Protein AF-A0A1M5NCT7-F1 (afdb_monomer)

Structure (mmCIF, N/CA/C/O backbone):
data_AF-A0A1M5NCT7-F1
#
_entry.id   AF-A0A1M5NCT7-F1
#
loop_
_atom_site.group_PDB
_atom_site.id
_atom_site.type_symbol
_atom_site.label_atom_id
_atom_site.label_alt_id
_atom_site.label_comp_id
_atom_site.label_asym_id
_atom_site.label_entity_id
_atom_site.label_seq_id
_atom_site.pdbx_PDB_ins_code
_atom_site.Cartn_x
_atom_site.Cartn_y
_atom_site.Cartn_z
_atom_site.occupancy
_atom_site.B_iso_or_equiv
_atom_site.auth_seq_id
_atom_site.auth_comp_id
_atom_site.auth_asym_id
_atom_site.auth_atom_id
_atom_site.pdbx_PDB_model_num
ATOM 1 N N . MET A 1 1 ? 72.875 -81.792 -19.699 1.00 37.50 1 MET A N 1
ATOM 2 C CA . MET A 1 1 ? 73.766 -81.489 -18.552 1.00 37.50 1 MET A CA 1
ATOM 3 C C . MET A 1 1 ? 73.940 -79.975 -18.511 1.00 37.50 1 MET A C 1
ATOM 5 O O . MET A 1 1 ? 74.117 -79.416 -19.575 1.00 37.50 1 MET A O 1
ATOM 9 N N . GLY A 1 2 ? 73.826 -79.234 -17.414 1.00 40.34 2 GLY A N 1
ATOM 10 C CA . GLY A 1 2 ? 73.613 -79.571 -16.010 1.00 40.34 2 GLY A CA 1
ATOM 11 C C . GLY A 1 2 ? 72.914 -78.406 -15.289 1.00 40.34 2 GLY A C 1
ATOM 12 O O . GLY A 1 2 ? 72.825 -77.298 -15.812 1.00 40.34 2 GLY A O 1
ATOM 13 N N . ARG A 1 3 ? 72.347 -78.713 -14.121 1.00 47.28 3 ARG A N 1
ATOM 14 C CA . ARG A 1 3 ? 71.565 -77.816 -13.262 1.00 47.28 3 ARG A CA 1
ATOM 15 C C . ARG A 1 3 ? 72.434 -77.117 -12.200 1.00 47.28 3 ARG A C 1
ATOM 17 O O . ARG A 1 3 ? 73.450 -77.676 -11.799 1.00 47.28 3 ARG A O 1
ATOM 24 N N . PHE A 1 4 ? 71.820 -76.065 -11.631 1.00 45.31 4 PHE A N 1
ATOM 25 C CA . PHE A 1 4 ? 71.873 -75.569 -10.234 1.00 45.31 4 PHE A CA 1
ATOM 26 C C . PHE A 1 4 ? 72.931 -74.498 -9.884 1.00 45.31 4 PHE A C 1
ATOM 28 O O . PHE A 1 4 ? 73.975 -74.460 -10.522 1.00 45.31 4 PHE A O 1
ATOM 35 N N . PRO A 1 5 ? 72.773 -73.752 -8.760 1.00 59.44 5 PRO A N 1
ATOM 36 C CA . PRO A 1 5 ? 71.576 -73.077 -8.200 1.00 59.44 5 PRO A CA 1
ATOM 37 C C . PRO A 1 5 ? 71.884 -71.688 -7.548 1.00 59.44 5 PRO A C 1
ATOM 39 O O . PRO A 1 5 ? 73.042 -71.300 -7.447 1.00 59.44 5 PRO A O 1
ATOM 42 N N . ARG A 1 6 ? 70.827 -71.056 -6.987 1.00 45.91 6 ARG A N 1
ATOM 43 C CA . ARG A 1 6 ? 70.715 -70.285 -5.707 1.00 45.91 6 ARG A CA 1
ATOM 44 C C . ARG A 1 6 ? 70.319 -68.792 -5.730 1.00 45.91 6 ARG A C 1
ATOM 46 O O . ARG A 1 6 ? 70.979 -67.9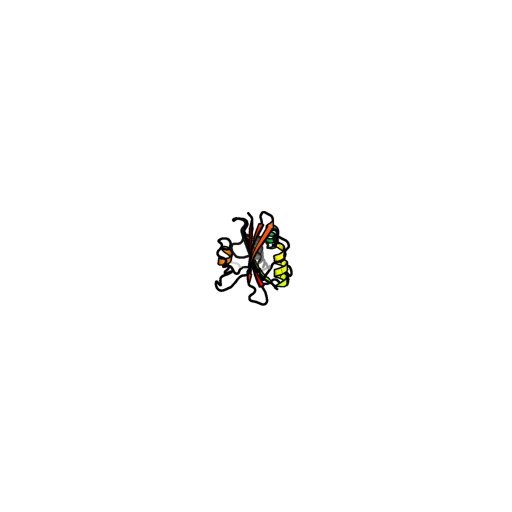75 -6.352 1.00 45.91 6 ARG A O 1
ATOM 53 N N . ASP A 1 7 ? 69.261 -68.523 -4.939 1.00 40.44 7 ASP A N 1
ATOM 54 C CA . ASP A 1 7 ? 69.023 -67.471 -3.917 1.00 40.44 7 ASP A CA 1
ATOM 55 C C . ASP A 1 7 ? 69.475 -66.029 -4.224 1.00 40.44 7 ASP A C 1
ATOM 57 O O . ASP A 1 7 ? 70.643 -65.775 -4.463 1.00 40.44 7 ASP A O 1
ATOM 61 N N . SER A 1 8 ? 68.683 -64.954 -4.131 1.00 43.41 8 SER A N 1
ATOM 62 C CA . SER A 1 8 ? 67.856 -64.425 -3.025 1.00 43.41 8 SER A CA 1
ATOM 63 C C . SER A 1 8 ? 67.444 -62.990 -3.464 1.00 43.41 8 SER A C 1
ATOM 65 O O . SER A 1 8 ? 68.191 -62.349 -4.193 1.00 43.41 8 SER A O 1
ATOM 67 N N . SER A 1 9 ? 66.279 -62.400 -3.163 1.00 44.38 9 SER A N 1
ATOM 68 C CA . SER A 1 9 ? 66.064 -61.490 -2.018 1.00 44.38 9 SER A CA 1
ATOM 69 C C . SER A 1 9 ? 64.940 -60.455 -2.316 1.00 44.38 9 SER A C 1
ATOM 71 O O . SER A 1 9 ? 64.710 -60.050 -3.449 1.00 44.38 9 SER A O 1
ATOM 73 N N . ARG A 1 10 ? 64.219 -60.093 -1.243 1.00 45.59 10 ARG A N 1
ATOM 74 C CA . ARG A 1 10 ? 63.205 -59.038 -0.967 1.00 45.59 10 ARG A CA 1
ATOM 75 C C . ARG A 1 10 ? 63.065 -57.801 -1.889 1.00 45.59 10 ARG A C 1
ATOM 77 O O . ARG A 1 10 ? 64.055 -57.158 -2.192 1.00 45.59 10 ARG A O 1
ATOM 84 N N . ALA A 1 11 ? 61.813 -57.319 -2.038 1.00 41.56 11 ALA A N 1
ATOM 85 C CA . ALA A 1 11 ? 61.267 -56.027 -1.520 1.00 41.56 11 ALA A CA 1
ATOM 86 C C . ALA A 1 11 ? 60.058 -55.544 -2.370 1.00 41.56 11 ALA A C 1
ATOM 88 O O . ALA A 1 11 ? 60.176 -55.309 -3.561 1.00 41.56 11 ALA A O 1
ATOM 89 N N . ARG A 1 12 ? 58.816 -55.573 -1.860 1.00 50.22 12 ARG A N 1
ATOM 90 C CA . ARG A 1 12 ? 58.085 -54.480 -1.171 1.00 50.22 12 ARG A CA 1
ATOM 91 C C . ARG A 1 12 ? 57.950 -53.185 -2.000 1.00 50.22 12 ARG A C 1
ATOM 93 O O . ARG A 1 12 ? 58.907 -52.439 -2.141 1.00 50.22 12 ARG A O 1
ATOM 100 N N . GLY A 1 13 ? 56.724 -52.863 -2.436 1.00 42.97 13 GLY A N 1
ATOM 101 C CA . GLY A 1 13 ? 56.443 -51.607 -3.147 1.00 42.97 13 GLY A CA 1
ATOM 102 C C . GLY A 1 13 ? 54.967 -51.309 -3.435 1.00 42.97 13 GLY A C 1
ATOM 103 O O . GLY A 1 13 ? 54.612 -50.925 -4.542 1.00 42.97 13 GLY A O 1
ATOM 104 N N . THR A 1 14 ? 54.078 -51.479 -2.456 1.00 51.97 14 THR A N 1
ATOM 105 C CA . THR A 1 14 ? 52.691 -50.982 -2.489 1.00 51.97 14 THR A CA 1
ATOM 106 C C . THR A 1 14 ? 52.666 -49.450 -2.519 1.00 51.97 14 THR A C 1
ATOM 108 O O . THR A 1 14 ? 52.701 -48.839 -1.454 1.00 51.97 14 THR A O 1
ATOM 111 N N . ARG A 1 15 ? 52.625 -48.792 -3.689 1.00 51.69 15 ARG A N 1
ATOM 112 C CA . ARG A 1 15 ? 52.469 -47.317 -3.736 1.00 51.69 15 ARG A CA 1
ATOM 113 C C . ARG A 1 15 ? 52.025 -46.746 -5.094 1.00 51.69 15 ARG A C 1
ATOM 115 O O . ARG A 1 15 ? 52.652 -45.842 -5.619 1.00 51.69 15 ARG A O 1
ATOM 122 N N . THR A 1 16 ? 50.915 -47.209 -5.672 1.00 52.09 16 THR A N 1
ATOM 123 C CA . THR A 1 16 ? 50.408 -46.614 -6.939 1.00 52.09 16 THR A CA 1
ATOM 124 C C . THR A 1 16 ? 48.889 -46.448 -7.045 1.00 52.09 16 THR A C 1
ATOM 126 O O . THR A 1 16 ? 48.377 -46.199 -8.133 1.00 52.09 16 THR A O 1
ATOM 129 N N . ARG A 1 17 ? 48.127 -46.511 -5.941 1.00 48.97 17 ARG A N 1
ATOM 130 C CA . ARG A 1 17 ? 46.658 -46.295 -5.988 1.00 48.97 17 ARG A CA 1
ATOM 131 C C . ARG A 1 17 ? 46.138 -45.038 -5.281 1.00 48.97 17 ARG A C 1
ATOM 133 O O . ARG A 1 17 ? 44.997 -44.659 -5.522 1.00 48.97 17 ARG A O 1
ATOM 140 N N . ALA A 1 18 ? 46.952 -44.342 -4.484 1.00 47.09 18 ALA A N 1
ATOM 141 C CA . ALA A 1 18 ? 46.495 -43.170 -3.723 1.00 47.09 18 ALA A CA 1
ATOM 142 C C . ALA A 1 18 ? 46.497 -41.847 -4.525 1.00 47.09 18 ALA A C 1
ATOM 144 O O . ALA A 1 18 ? 45.660 -40.982 -4.285 1.00 47.09 18 ALA A O 1
ATOM 145 N N . ALA A 1 19 ? 47.373 -41.691 -5.524 1.00 49.44 19 ALA A N 1
ATOM 146 C CA . ALA A 1 19 ? 47.591 -40.395 -6.182 1.00 49.44 19 ALA A CA 1
ATOM 147 C C . ALA A 1 19 ? 46.487 -39.963 -7.174 1.00 49.44 19 ALA A C 1
ATOM 149 O O . ALA A 1 19 ? 46.337 -38.776 -7.451 1.00 49.44 19 ALA A O 1
ATOM 150 N N . ARG A 1 20 ? 45.676 -40.890 -7.711 1.00 47.59 20 ARG A N 1
ATOM 151 C CA . ARG A 1 20 ? 44.629 -40.546 -8.701 1.00 47.59 20 ARG A CA 1
ATOM 152 C C . ARG A 1 20 ? 43.299 -40.098 -8.090 1.00 47.59 20 ARG A C 1
ATOM 154 O O . ARG A 1 20 ? 42.514 -39.464 -8.789 1.00 47.59 20 ARG A O 1
ATOM 161 N N . ARG A 1 21 ? 43.023 -40.408 -6.817 1.00 47.03 21 ARG A N 1
ATOM 162 C CA . ARG A 1 21 ? 41.743 -40.044 -6.174 1.00 47.03 21 ARG A CA 1
ATOM 163 C C . ARG A 1 21 ? 41.698 -38.594 -5.700 1.00 47.03 21 ARG A C 1
ATOM 165 O O . ARG A 1 21 ? 40.649 -37.973 -5.798 1.00 47.03 21 ARG A O 1
ATOM 172 N N . VAL A 1 22 ? 42.827 -38.035 -5.271 1.00 47.59 22 VAL A N 1
ATOM 173 C CA . VAL A 1 22 ? 42.869 -36.669 -4.721 1.00 47.59 22 VAL A CA 1
ATOM 174 C C . VAL A 1 22 ? 42.652 -35.617 -5.817 1.00 47.59 22 VAL A C 1
ATOM 176 O O . VAL A 1 22 ? 41.932 -34.648 -5.612 1.00 47.59 22 VAL A O 1
ATOM 179 N N . ARG A 1 23 ? 43.171 -35.842 -7.032 1.00 44.56 23 ARG A N 1
ATOM 180 C CA . ARG A 1 23 ? 43.076 -34.873 -8.140 1.00 44.56 23 ARG A CA 1
ATOM 181 C C . ARG A 1 23 ? 41.657 -34.704 -8.711 1.00 44.56 23 ARG A C 1
ATOM 183 O O . ARG A 1 23 ? 41.348 -33.647 -9.247 1.00 44.56 23 ARG A O 1
ATOM 190 N N . ARG A 1 24 ? 40.784 -35.713 -8.581 1.00 48.44 24 ARG A N 1
ATOM 191 C CA . ARG A 1 24 ? 39.373 -35.622 -9.014 1.00 48.44 24 ARG A CA 1
ATOM 192 C C . ARG A 1 24 ? 38.503 -34.812 -8.050 1.00 48.44 24 ARG A C 1
ATOM 194 O O . ARG A 1 24 ? 37.566 -34.172 -8.503 1.00 48.44 24 ARG A O 1
ATOM 201 N N . PHE A 1 25 ? 38.829 -34.802 -6.758 1.00 48.78 25 PHE A N 1
ATOM 202 C CA . PHE A 1 25 ? 38.071 -34.040 -5.760 1.00 48.78 25 PHE A CA 1
ATOM 203 C C . PHE A 1 25 ? 38.264 -32.525 -5.910 1.00 48.78 25 PHE A C 1
ATOM 205 O O . PHE A 1 25 ? 37.306 -31.767 -5.793 1.00 48.78 25 PHE A O 1
ATOM 212 N N . TRP A 1 26 ? 39.478 -32.088 -6.253 1.00 44.41 26 TRP A N 1
ATOM 213 C CA . TRP A 1 26 ? 39.783 -30.664 -6.427 1.00 44.41 26 TRP A CA 1
ATOM 214 C C . TRP A 1 26 ? 39.092 -30.030 -7.642 1.00 44.41 26 TRP A C 1
ATOM 216 O O . TRP A 1 26 ? 38.686 -28.877 -7.570 1.00 44.41 26 TRP A O 1
ATOM 226 N N . LEU A 1 27 ? 38.887 -30.776 -8.732 1.00 48.44 27 LEU A N 1
ATOM 227 C CA . LEU A 1 27 ? 38.196 -30.255 -9.920 1.00 48.44 27 LEU A CA 1
ATOM 228 C C . LEU A 1 27 ? 36.689 -30.045 -9.698 1.00 48.44 27 LEU A C 1
ATOM 230 O O . LEU A 1 27 ? 36.143 -29.075 -10.207 1.00 48.44 27 LEU A O 1
ATOM 234 N N . VAL A 1 28 ? 36.031 -30.895 -8.902 1.00 51.16 28 VAL A N 1
ATOM 235 C CA . VAL A 1 28 ? 34.592 -30.761 -8.597 1.00 51.16 28 VAL A CA 1
ATOM 236 C C . VAL A 1 28 ? 34.323 -29.567 -7.675 1.00 51.16 28 VAL A C 1
ATOM 238 O O . VAL A 1 28 ? 33.358 -28.833 -7.880 1.00 51.16 28 VAL A O 1
ATOM 241 N N . ALA A 1 29 ? 35.198 -29.316 -6.696 1.00 52.22 29 ALA A N 1
ATOM 242 C CA . ALA A 1 29 ? 35.060 -28.172 -5.792 1.00 52.22 29 ALA A CA 1
ATOM 243 C C . ALA A 1 29 ? 35.189 -26.821 -6.525 1.00 52.22 29 ALA A C 1
ATOM 245 O O . ALA A 1 29 ? 34.439 -25.889 -6.235 1.00 52.22 29 ALA A O 1
ATOM 246 N N . ILE A 1 30 ? 36.088 -26.736 -7.515 1.00 54.84 30 ILE A N 1
ATOM 247 C CA . ILE A 1 30 ? 36.329 -25.513 -8.299 1.00 54.84 30 ILE A CA 1
ATOM 248 C C . ILE A 1 30 ? 35.162 -25.196 -9.247 1.00 54.84 30 ILE A C 1
ATOM 250 O O . ILE A 1 30 ? 34.943 -24.031 -9.550 1.00 54.84 30 ILE A O 1
ATOM 254 N N . THR A 1 31 ? 34.373 -26.182 -9.686 1.00 56.38 31 THR A N 1
ATOM 255 C CA . THR A 1 31 ? 33.199 -25.938 -10.547 1.00 56.38 31 THR A CA 1
ATOM 256 C C . THR A 1 31 ? 31.909 -25.680 -9.771 1.00 56.38 31 THR A C 1
ATOM 258 O O . THR A 1 31 ? 31.075 -24.906 -10.227 1.00 56.38 31 THR A O 1
ATOM 261 N N . VAL A 1 32 ? 31.723 -26.295 -8.598 1.00 59.56 32 VAL A N 1
ATOM 262 C CA . VAL A 1 32 ? 30.477 -26.144 -7.821 1.00 59.56 32 VAL A CA 1
ATOM 263 C C . VAL A 1 32 ? 30.449 -24.823 -7.047 1.00 59.56 32 VAL A C 1
ATOM 265 O O . VAL A 1 32 ? 29.414 -24.163 -7.017 1.00 59.56 32 VAL A O 1
ATOM 268 N N . GLY A 1 33 ? 31.579 -24.393 -6.474 1.00 59.34 33 GLY A N 1
ATOM 269 C CA . GLY A 1 33 ? 31.663 -23.140 -5.711 1.00 59.34 33 GLY A CA 1
ATOM 270 C C . GLY A 1 33 ? 31.201 -21.898 -6.492 1.00 59.34 33 GLY A C 1
ATOM 271 O O . GLY A 1 33 ? 30.341 -21.173 -5.995 1.00 59.34 33 GLY A O 1
ATOM 272 N N 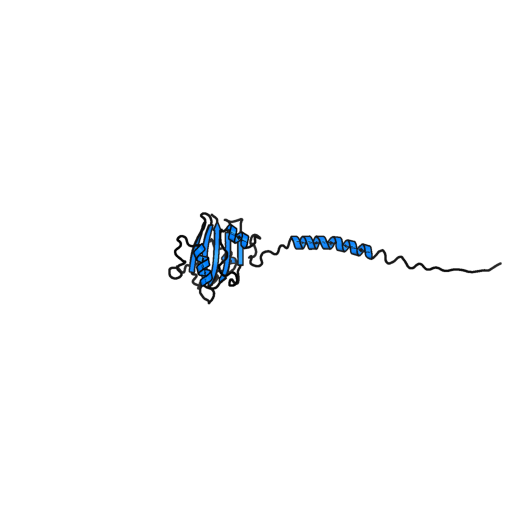. PRO A 1 34 ? 31.689 -21.667 -7.726 1.00 60.84 34 PRO A N 1
ATOM 273 C CA . PRO A 1 34 ? 31.275 -20.530 -8.545 1.00 60.84 34 PRO A CA 1
ATOM 274 C C . PRO A 1 34 ? 29.809 -20.589 -8.966 1.00 60.84 34 PRO A C 1
ATOM 276 O O . PRO A 1 34 ? 29.162 -19.552 -8.992 1.00 60.84 34 PRO A O 1
ATOM 279 N N . VAL A 1 35 ? 29.266 -21.777 -9.260 1.00 64.88 35 VAL A N 1
ATOM 280 C CA . VAL A 1 35 ? 27.853 -21.949 -9.645 1.00 64.88 35 VAL A CA 1
ATOM 281 C C . VAL A 1 35 ? 26.927 -21.648 -8.467 1.00 64.88 35 VAL A C 1
ATOM 283 O O . VAL A 1 35 ? 25.940 -20.940 -8.636 1.00 64.88 35 VAL A O 1
ATOM 286 N N . VAL A 1 36 ? 27.267 -22.112 -7.261 1.00 65.19 36 VAL A N 1
ATOM 287 C CA . VAL A 1 36 ? 26.509 -21.800 -6.038 1.00 65.19 36 VAL A CA 1
ATOM 288 C C . VAL A 1 36 ? 26.630 -20.317 -5.679 1.00 65.19 36 VAL A C 1
ATOM 290 O O . VAL A 1 36 ? 25.638 -19.709 -5.292 1.00 65.19 36 VAL A O 1
ATOM 293 N N . PHE A 1 37 ? 27.804 -19.705 -5.858 1.00 61.84 37 PHE A N 1
ATOM 294 C CA . PHE A 1 37 ? 28.000 -18.272 -5.624 1.00 61.84 37 PHE A CA 1
ATOM 295 C C . PHE A 1 37 ? 27.263 -17.401 -6.658 1.00 61.84 37 PHE A C 1
ATOM 297 O O . PHE A 1 37 ? 26.663 -16.400 -6.284 1.00 61.84 37 PHE A O 1
ATOM 304 N N . LEU A 1 38 ? 27.234 -17.801 -7.935 1.00 62.75 38 LEU A N 1
ATOM 305 C CA . LEU A 1 38 ? 26.437 -17.156 -8.989 1.00 62.75 38 LEU A CA 1
ATOM 306 C C . LEU A 1 38 ? 24.934 -17.289 -8.726 1.00 62.75 38 LEU A C 1
ATOM 308 O O . LEU A 1 38 ? 24.214 -16.305 -8.854 1.00 62.75 38 LEU A O 1
ATOM 312 N N . LEU A 1 39 ? 24.464 -18.467 -8.304 1.00 61.31 39 LEU A N 1
ATOM 313 C CA . LEU A 1 39 ? 23.071 -18.672 -7.897 1.00 61.31 39 LEU A CA 1
ATOM 314 C C . LEU A 1 39 ? 22.718 -17.819 -6.675 1.00 61.31 39 LEU A C 1
ATOM 316 O O . LEU A 1 39 ? 21.687 -17.158 -6.679 1.00 61.31 39 LEU A O 1
ATOM 320 N N . ALA A 1 40 ? 23.585 -17.765 -5.663 1.00 60.72 40 ALA A N 1
ATOM 321 C CA . ALA A 1 40 ? 23.380 -16.941 -4.474 1.00 60.72 40 ALA A CA 1
ATOM 322 C C . ALA A 1 40 ? 23.416 -15.432 -4.781 1.00 60.72 40 ALA A C 1
ATOM 324 O O . ALA A 1 40 ? 22.668 -14.668 -4.182 1.00 60.72 40 ALA A O 1
ATOM 325 N N . ALA A 1 41 ? 24.248 -14.996 -5.732 1.00 59.25 41 ALA A N 1
ATOM 326 C CA . ALA A 1 41 ? 24.312 -13.603 -6.174 1.00 59.25 41 ALA A CA 1
ATOM 327 C C . ALA A 1 41 ? 23.109 -13.193 -7.046 1.00 59.25 41 ALA A C 1
ATOM 329 O O . ALA A 1 41 ? 22.718 -12.027 -7.027 1.00 59.25 41 ALA A O 1
ATOM 330 N N . LEU A 1 42 ? 22.510 -14.141 -7.778 1.00 60.31 42 LEU A N 1
ATOM 331 C CA . LEU A 1 42 ? 21.225 -13.967 -8.468 1.00 60.31 42 LEU A CA 1
ATOM 332 C C . LEU A 1 42 ? 20.037 -13.992 -7.492 1.00 60.31 42 LEU A C 1
ATOM 334 O O . LEU A 1 42 ? 19.017 -13.364 -7.750 1.00 60.31 42 LEU A O 1
ATOM 338 N N . LEU A 1 43 ? 20.182 -14.673 -6.355 1.00 58.34 43 LEU A N 1
ATOM 339 C CA . LEU A 1 43 ? 19.198 -14.769 -5.278 1.00 58.34 43 LEU A CA 1
ATOM 340 C C . LEU A 1 43 ? 19.443 -13.699 -4.207 1.00 58.34 43 LEU A C 1
ATOM 342 O O . LEU A 1 43 ? 19.559 -14.015 -3.020 1.00 58.34 43 LEU A O 1
ATOM 346 N N . LYS A 1 44 ? 19.472 -12.412 -4.579 1.00 57.12 44 LYS A N 1
ATOM 347 C CA . LYS A 1 44 ? 19.080 -11.418 -3.570 1.00 57.12 44 LYS A CA 1
ATOM 348 C C . LYS A 1 44 ? 17.649 -11.778 -3.172 1.00 57.12 44 LYS A C 1
ATOM 350 O O . LYS A 1 44 ? 16.819 -11.902 -4.071 1.00 57.12 44 LYS A O 1
ATOM 355 N N . PRO A 1 45 ? 17.355 -12.028 -1.884 1.00 60.59 45 PRO A N 1
ATOM 356 C CA . PRO A 1 45 ? 15.992 -12.325 -1.498 1.00 60.59 45 PRO A CA 1
ATOM 357 C C . PRO A 1 45 ? 15.178 -11.072 -1.798 1.00 60.59 45 PRO A C 1
ATOM 359 O O . PRO A 1 45 ? 15.331 -10.056 -1.117 1.00 60.59 45 PRO A O 1
ATOM 362 N N . ALA A 1 46 ? 14.369 -11.145 -2.856 1.00 73.69 46 ALA A N 1
ATOM 363 C CA . ALA A 1 46 ? 13.316 -10.180 -3.101 1.00 73.69 46 ALA A CA 1
ATOM 364 C C . ALA A 1 46 ? 12.532 -10.043 -1.795 1.00 73.69 46 ALA A C 1
ATOM 366 O O . ALA A 1 46 ? 12.310 -11.036 -1.089 1.00 73.69 46 ALA A O 1
ATOM 367 N N . ASP A 1 47 ? 12.188 -8.810 -1.433 1.00 86.00 47 ASP A N 1
ATOM 368 C CA . ASP A 1 47 ? 11.451 -8.541 -0.204 1.00 86.00 47 ASP A CA 1
ATOM 369 C C . ASP A 1 47 ? 10.235 -9.485 -0.141 1.00 86.00 47 ASP A C 1
ATOM 371 O O . ASP A 1 47 ? 9.412 -9.464 -1.055 1.00 86.00 47 ASP A O 1
ATOM 375 N N . PRO A 1 48 ? 10.092 -10.336 0.892 1.00 89.25 48 PRO A N 1
ATOM 376 C CA . PRO A 1 48 ? 9.035 -11.352 0.921 1.00 89.25 48 PRO A CA 1
ATOM 377 C C . PRO A 1 48 ? 7.623 -10.747 0.942 1.00 89.25 48 PRO A C 1
ATOM 379 O O . PRO A 1 48 ? 6.634 -11.449 0.736 1.00 89.25 48 PRO A O 1
ATOM 382 N N . ARG A 1 49 ? 7.516 -9.438 1.194 1.00 92.75 49 ARG A N 1
ATOM 383 C CA . ARG A 1 49 ? 6.267 -8.672 1.158 1.00 92.75 49 ARG A CA 1
ATOM 384 C C . ARG A 1 49 ? 5.861 -8.273 -0.266 1.00 92.75 49 ARG A C 1
ATOM 386 O O . ARG A 1 49 ? 4.723 -7.854 -0.474 1.00 92.75 49 ARG A O 1
ATOM 393 N N . LEU A 1 50 ? 6.758 -8.394 -1.237 1.00 92.75 50 LEU A N 1
ATOM 394 C CA . LEU A 1 50 ? 6.529 -8.009 -2.623 1.00 92.75 50 LEU A CA 1
ATOM 395 C C . LEU A 1 50 ? 5.458 -8.906 -3.280 1.00 92.75 50 LEU A C 1
ATOM 397 O O . LEU A 1 50 ? 5.360 -10.108 -3.002 1.00 92.75 50 LEU A O 1
ATOM 401 N N . TYR A 1 51 ? 4.617 -8.332 -4.138 1.00 91.94 51 TYR A N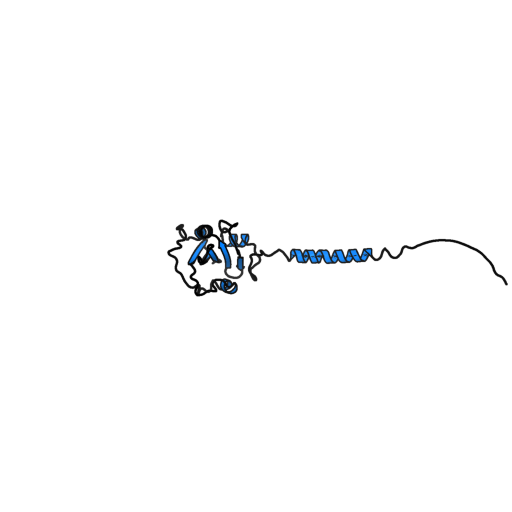 1
ATOM 402 C CA . TYR A 1 51 ? 3.780 -9.110 -5.055 1.00 91.94 51 TYR A CA 1
ATOM 403 C C . TYR A 1 51 ? 4.586 -9.580 -6.267 1.00 91.94 51 TYR A C 1
ATOM 405 O O . TYR A 1 51 ? 5.550 -8.941 -6.689 1.00 91.94 51 TYR A O 1
ATOM 413 N N . GLU A 1 52 ? 4.162 -10.701 -6.848 1.00 89.25 52 GLU A N 1
ATOM 414 C CA . GLU A 1 52 ? 4.723 -11.196 -8.102 1.00 89.25 52 GLU A CA 1
ATOM 415 C C . GLU A 1 52 ? 4.530 -10.168 -9.231 1.00 89.25 52 GLU A C 1
ATOM 417 O O . GLU A 1 52 ? 3.510 -9.479 -9.298 1.00 89.25 52 GLU A O 1
ATOM 422 N N . GLY A 1 53 ? 5.534 -10.041 -10.103 1.00 87.50 53 GLY A N 1
ATOM 423 C CA . GLY A 1 53 ? 5.525 -9.084 -11.214 1.00 87.50 53 GLY A CA 1
ATOM 424 C C . GLY A 1 53 ? 5.820 -7.631 -10.825 1.00 87.50 53 GLY A C 1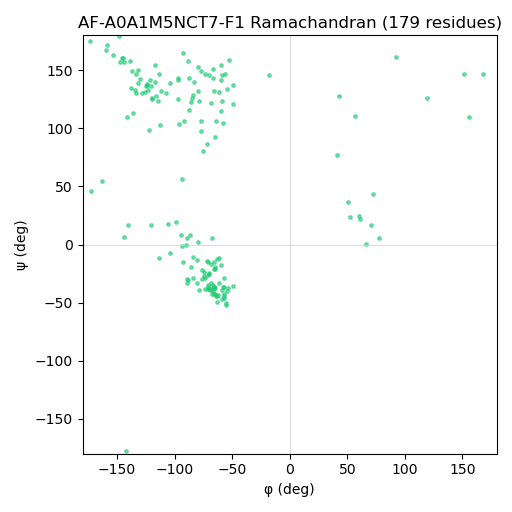
ATOM 425 O O . GLY A 1 53 ? 5.710 -6.753 -11.677 1.00 87.50 53 GLY A O 1
ATOM 426 N N . SER A 1 54 ? 6.162 -7.362 -9.562 1.00 91.19 54 SER A N 1
ATOM 427 C CA . SER A 1 54 ? 6.656 -6.055 -9.117 1.00 91.19 54 SER A CA 1
ATOM 428 C C . SER A 1 54 ? 8.118 -5.850 -9.516 1.00 91.19 54 SER A C 1
ATOM 430 O O . SER A 1 54 ? 8.905 -6.799 -9.507 1.00 91.19 54 SER A O 1
ATOM 432 N N . THR A 1 55 ? 8.516 -4.601 -9.762 1.00 91.62 55 THR A N 1
ATOM 433 C CA . THR A 1 55 ? 9.928 -4.219 -9.861 1.00 91.62 55 THR A CA 1
ATOM 434 C C . THR A 1 55 ? 10.623 -4.508 -8.526 1.00 91.62 55 THR A C 1
ATOM 436 O O . THR A 1 55 ? 10.122 -4.131 -7.462 1.00 91.62 55 THR A O 1
ATOM 439 N N . ASP A 1 56 ? 11.776 -5.185 -8.574 1.00 90.56 56 ASP A N 1
ATOM 440 C CA . ASP A 1 56 ? 12.541 -5.598 -7.390 1.00 90.56 56 ASP A CA 1
ATOM 441 C C . ASP A 1 56 ? 13.217 -4.396 -6.710 1.00 90.56 56 ASP A C 1
ATOM 443 O O . ASP A 1 56 ? 14.362 -4.023 -6.991 1.00 90.56 56 ASP A O 1
ATOM 447 N N . ARG A 1 57 ? 12.462 -3.740 -5.828 1.00 91.12 57 ARG A N 1
ATOM 448 C CA . ARG A 1 57 ? 12.915 -2.639 -4.978 1.00 91.12 57 ARG A CA 1
ATOM 449 C C . ARG A 1 57 ? 12.472 -2.895 -3.545 1.00 91.12 57 ARG A C 1
ATOM 451 O O . ARG A 1 57 ? 11.329 -3.287 -3.347 1.00 91.12 57 ARG A O 1
ATOM 458 N N . PRO A 1 58 ? 13.325 -2.629 -2.540 1.00 92.00 58 PRO A N 1
ATOM 459 C CA . PRO A 1 58 ? 12.941 -2.798 -1.144 1.00 92.00 58 PRO A CA 1
ATOM 460 C C . PRO A 1 58 ? 11.861 -1.787 -0.743 1.00 92.00 58 PRO A C 1
ATOM 462 O O . PRO A 1 58 ? 11.858 -0.656 -1.230 1.00 92.00 58 PRO A O 1
ATOM 465 N N . LEU A 1 59 ? 11.010 -2.143 0.225 1.00 92.19 59 LEU A N 1
ATOM 466 C CA . LEU A 1 59 ? 9.886 -1.294 0.639 1.00 92.19 59 LEU A CA 1
ATOM 467 C C . LEU A 1 59 ? 10.327 0.119 1.038 1.00 92.19 59 LEU A C 1
ATOM 469 O O . LEU A 1 59 ? 9.665 1.086 0.685 1.00 92.19 59 LEU A O 1
ATOM 473 N N . GLY A 1 60 ? 11.455 0.247 1.743 1.00 92.50 60 GLY A N 1
ATOM 474 C CA . GLY A 1 60 ? 11.984 1.552 2.150 1.00 92.50 60 GLY A CA 1
ATOM 475 C C . GLY A 1 60 ? 12.275 2.469 0.959 1.00 92.50 60 GLY A C 1
ATOM 476 O O . GLY A 1 60 ? 11.935 3.646 1.010 1.00 92.50 60 GLY A O 1
ATOM 477 N N . TYR A 1 61 ? 12.807 1.914 -0.137 1.00 92.88 61 TYR A N 1
ATOM 478 C CA . TYR A 1 61 ? 13.014 2.662 -1.379 1.00 92.88 61 TYR A CA 1
ATOM 479 C C . TYR A 1 61 ? 11.682 3.116 -1.976 1.00 92.88 61 TYR A C 1
ATOM 481 O O . TYR A 1 61 ? 11.557 4.266 -2.378 1.00 92.88 61 TYR A O 1
ATOM 489 N N . VAL A 1 62 ? 10.682 2.231 -2.017 1.00 93.88 62 VAL A N 1
ATOM 490 C CA . VAL A 1 62 ? 9.358 2.562 -2.561 1.00 93.88 62 VAL A CA 1
ATOM 491 C C . VAL A 1 62 ? 8.704 3.665 -1.724 1.00 93.88 62 VAL A C 1
ATOM 493 O O . VAL A 1 62 ? 8.305 4.689 -2.262 1.00 93.88 62 VAL A O 1
ATOM 496 N N . LEU A 1 63 ? 8.668 3.532 -0.398 1.00 93.06 63 LEU A N 1
ATOM 497 C CA . LEU A 1 63 ? 8.113 4.564 0.483 1.00 93.06 63 LEU A CA 1
ATOM 498 C C . LEU A 1 63 ? 8.817 5.918 0.293 1.00 93.06 63 LEU A C 1
ATOM 500 O O . LEU A 1 63 ? 8.150 6.938 0.124 1.00 93.06 63 LEU A O 1
ATOM 504 N N . GLU A 1 64 ? 10.150 5.930 0.217 1.00 92.94 64 GLU A N 1
ATOM 505 C CA . GLU A 1 64 ? 10.925 7.143 -0.057 1.00 92.94 64 GLU A CA 1
ATOM 5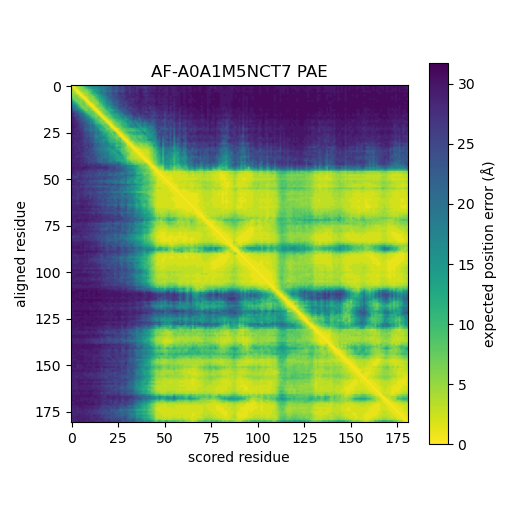06 C C . GLU A 1 64 ? 10.610 7.742 -1.439 1.00 92.94 64 GLU A C 1
ATOM 508 O O . GLU A 1 64 ? 10.397 8.953 -1.556 1.00 92.94 64 GLU A O 1
ATOM 513 N N . TRP A 1 65 ? 10.502 6.905 -2.477 1.00 92.62 65 TRP A N 1
ATOM 514 C CA . TRP A 1 65 ? 10.175 7.316 -3.847 1.00 92.62 65 TRP A CA 1
ATOM 515 C C . TRP A 1 65 ? 8.837 8.057 -3.936 1.00 92.62 65 TRP A C 1
ATOM 517 O O . TRP A 1 65 ? 8.704 9.027 -4.686 1.00 92.62 65 TRP A O 1
ATOM 527 N N . PHE A 1 66 ? 7.865 7.636 -3.126 1.00 92.06 66 PHE A N 1
ATOM 528 C CA . PHE A 1 66 ? 6.542 8.248 -3.005 1.00 92.06 66 PHE A CA 1
ATOM 529 C C . PHE A 1 66 ? 6.449 9.270 -1.858 1.00 92.06 66 PHE A C 1
ATOM 531 O O . PHE A 1 66 ? 5.366 9.770 -1.552 1.00 92.06 66 PHE A O 1
ATOM 538 N N . ARG A 1 67 ? 7.571 9.625 -1.217 1.00 90.81 67 ARG A N 1
ATOM 539 C CA . ARG A 1 67 ? 7.623 10.559 -0.073 1.00 90.81 67 ARG A CA 1
ATOM 540 C C . ARG A 1 67 ? 6.631 10.198 1.034 1.00 90.81 67 ARG A C 1
ATOM 542 O O . ARG A 1 67 ? 6.029 11.068 1.661 1.00 90.81 67 ARG A O 1
ATOM 549 N N . LEU A 1 68 ? 6.458 8.904 1.243 1.00 88.31 68 LEU A N 1
ATOM 550 C CA . LEU A 1 68 ? 5.573 8.328 2.229 1.00 88.31 68 LEU A CA 1
ATOM 551 C C . LEU A 1 68 ? 6.410 7.816 3.403 1.00 88.31 68 LEU A C 1
ATOM 553 O O . LEU A 1 68 ? 7.473 7.232 3.199 1.00 88.31 68 LEU A O 1
ATOM 557 N N . LYS A 1 69 ? 5.956 8.025 4.641 1.00 88.31 69 LYS A N 1
ATOM 558 C CA . LYS A 1 69 ? 6.567 7.354 5.796 1.00 88.31 69 LYS A CA 1
ATOM 559 C C . LYS A 1 69 ? 5.887 6.011 6.009 1.00 88.31 69 LYS A C 1
ATOM 561 O O . LYS A 1 69 ? 4.743 5.811 5.604 1.00 88.31 69 LYS A O 1
ATOM 566 N N . SER A 1 70 ? 6.572 5.096 6.680 1.00 85.50 70 SER A N 1
ATOM 567 C CA . SER A 1 70 ? 5.928 3.871 7.133 1.00 85.50 70 SER A CA 1
ATOM 568 C C . SER A 1 70 ? 4.758 4.176 8.085 1.00 85.50 70 SER A C 1
ATOM 570 O O . SER A 1 70 ? 4.725 5.245 8.713 1.00 85.50 70 SER A O 1
ATOM 572 N N . PRO A 1 71 ? 3.765 3.271 8.179 1.00 80.44 71 PRO A N 1
ATOM 573 C CA . PRO A 1 71 ? 2.702 3.405 9.160 1.00 80.44 71 PRO A CA 1
ATOM 574 C C . PRO A 1 71 ? 3.290 3.537 10.573 1.00 80.44 71 PRO A C 1
ATOM 576 O O . PRO A 1 71 ? 4.179 2.758 10.933 1.00 80.44 71 PRO A O 1
ATOM 579 N N . PRO A 1 72 ? 2.808 4.494 11.387 1.00 75.50 72 PRO A N 1
ATOM 580 C CA . PRO A 1 72 ? 3.122 4.493 12.806 1.00 75.50 72 PRO A CA 1
ATOM 581 C C . PRO A 1 72 ? 2.628 3.163 13.388 1.00 75.50 72 PRO A C 1
ATOM 583 O O . PRO A 1 72 ? 1.638 2.608 12.915 1.00 75.50 72 PRO A O 1
ATOM 586 N N . CYS A 1 73 ? 3.343 2.625 14.375 1.00 85.00 73 CYS A N 1
ATOM 587 C CA . CYS A 1 73 ? 3.134 1.273 14.905 1.00 85.00 73 CYS A CA 1
ATOM 588 C C . CYS A 1 73 ? 3.591 0.115 13.983 1.00 85.00 73 CYS A C 1
ATOM 590 O O . CYS A 1 73 ? 2.885 -0.882 13.893 1.00 85.00 73 CYS A O 1
ATOM 592 N N . GLU A 1 74 ? 4.765 0.169 13.338 1.00 84.44 74 GLU A N 1
ATOM 593 C CA . GLU A 1 74 ? 5.259 -0.940 12.482 1.00 84.44 74 GLU A CA 1
ATOM 594 C C . GLU A 1 74 ? 5.189 -2.334 13.137 1.00 84.44 74 GLU A C 1
ATOM 596 O O . GLU A 1 74 ? 4.872 -3.314 12.468 1.00 84.44 74 GLU A O 1
ATOM 601 N N . ALA A 1 75 ? 5.431 -2.429 14.449 1.00 87.88 75 ALA A N 1
ATOM 602 C CA . ALA A 1 75 ? 5.331 -3.683 15.204 1.00 87.88 75 ALA A CA 1
ATOM 603 C C . ALA A 1 75 ? 3.898 -4.246 15.283 1.00 87.88 75 ALA A C 1
ATOM 605 O O . ALA A 1 75 ? 3.705 -5.430 15.538 1.00 87.88 75 ALA A O 1
ATOM 606 N N . GLU A 1 76 ? 2.900 -3.393 15.072 1.00 90.12 76 GLU A N 1
ATOM 607 C CA . GLU A 1 76 ? 1.482 -3.725 15.023 1.00 90.12 76 GLU A CA 1
ATOM 608 C C . GLU A 1 76 ? 0.962 -3.701 13.585 1.00 90.12 76 GLU A C 1
ATOM 610 O O . GLU A 1 76 ? -0.242 -3.597 13.397 1.00 90.12 76 GLU A O 1
ATOM 615 N N . VAL A 1 77 ? 1.815 -3.753 12.563 1.00 91.88 77 VAL A N 1
ATOM 616 C CA . VAL A 1 77 ? 1.382 -3.879 11.168 1.00 91.88 77 VAL A CA 1
ATOM 617 C C . VAL A 1 77 ? 1.447 -5.346 10.764 1.00 91.88 77 VAL A C 1
ATOM 619 O O . VAL A 1 77 ? 2.492 -5.986 10.842 1.00 91.88 77 VAL A O 1
ATOM 622 N N . GLU A 1 78 ? 0.330 -5.874 10.277 1.00 93.38 78 GLU A N 1
ATOM 623 C CA . GLU A 1 78 ? 0.211 -7.258 9.824 1.00 93.38 78 GLU A CA 1
ATOM 624 C C . GLU A 1 78 ? -0.106 -7.324 8.330 1.00 93.38 78 GLU A C 1
ATOM 626 O O . GLU A 1 78 ? -0.658 -6.389 7.745 1.00 93.38 78 GLU A O 1
ATOM 631 N N . GLY A 1 79 ? 0.270 -8.433 7.688 1.00 92.12 79 GLY A N 1
ATOM 632 C CA . GLY A 1 79 ? -0.083 -8.693 6.289 1.00 92.12 79 GLY A CA 1
ATOM 633 C C . GLY A 1 79 ? 0.446 -7.658 5.291 1.00 92.12 79 GLY A C 1
ATOM 634 O O . GLY A 1 79 ? -0.119 -7.535 4.204 1.00 92.12 79 GLY A O 1
ATOM 635 N N . LEU A 1 80 ? 1.504 -6.921 5.656 1.00 93.88 80 LEU A N 1
ATOM 636 C CA . LEU A 1 80 ? 2.108 -5.888 4.825 1.00 93.88 80 LEU A CA 1
ATOM 637 C C . LEU A 1 80 ? 2.595 -6.487 3.508 1.00 93.88 80 LEU A C 1
ATOM 639 O O . LEU A 1 80 ? 3.522 -7.297 3.497 1.00 93.88 80 LEU A O 1
ATOM 643 N N . ARG A 1 81 ? 1.986 -6.066 2.402 1.00 94.81 81 ARG A N 1
ATOM 644 C CA . ARG A 1 81 ? 2.391 -6.440 1.049 1.00 94.81 81 ARG A CA 1
ATOM 645 C C . ARG A 1 81 ? 2.373 -5.242 0.123 1.00 94.81 81 ARG A C 1
ATOM 647 O O . ARG A 1 81 ? 1.545 -4.350 0.301 1.00 94.81 81 ARG A O 1
ATOM 654 N N . TYR A 1 82 ? 3.249 -5.231 -0.874 1.00 94.88 82 TYR A N 1
ATOM 655 C CA . TYR A 1 82 ? 3.330 -4.117 -1.812 1.00 94.88 82 TYR A CA 1
ATOM 656 C C . TYR A 1 82 ? 3.726 -4.531 -3.223 1.00 94.88 82 TYR A C 1
ATOM 658 O O . TYR A 1 82 ? 4.315 -5.586 -3.447 1.00 94.88 82 TYR A O 1
ATOM 666 N N . TYR A 1 83 ? 3.363 -3.678 -4.169 1.00 94.44 83 TYR A N 1
ATOM 667 C CA . TYR A 1 83 ? 3.719 -3.751 -5.575 1.00 94.44 83 TYR A CA 1
ATOM 668 C C . TYR A 1 83 ? 4.262 -2.390 -5.997 1.00 94.44 83 TYR A C 1
ATOM 670 O O . TYR A 1 83 ? 3.740 -1.364 -5.558 1.00 94.44 83 TYR A O 1
ATOM 678 N N . PHE A 1 84 ? 5.277 -2.385 -6.847 1.00 94.19 84 PHE A N 1
ATOM 679 C CA . PHE A 1 84 ? 5.873 -1.198 -7.435 1.00 94.19 84 PHE A CA 1
ATOM 680 C C . PHE A 1 84 ? 6.168 -1.446 -8.915 1.00 94.19 84 PHE A C 1
ATOM 682 O O . PHE A 1 84 ? 6.713 -2.491 -9.266 1.00 94.19 84 PHE A O 1
ATOM 689 N N . ASP A 1 85 ? 5.819 -0.480 -9.757 1.00 92.12 85 ASP A N 1
ATOM 690 C CA . ASP A 1 85 ? 6.077 -0.484 -11.196 1.00 92.12 85 ASP A CA 1
ATOM 691 C C . ASP A 1 85 ? 6.578 0.902 -11.623 1.00 92.12 85 ASP A C 1
ATOM 693 O O . ASP A 1 85 ? 5.849 1.892 -11.547 1.00 92.12 85 ASP A O 1
ATOM 697 N N . ASP A 1 86 ? 7.842 0.963 -12.045 1.00 88.56 86 ASP A N 1
ATOM 698 C CA . ASP A 1 86 ? 8.540 2.161 -12.525 1.00 88.56 86 ASP A CA 1
ATOM 699 C C . ASP A 1 86 ? 8.402 2.387 -14.042 1.00 88.56 86 ASP A C 1
ATOM 701 O O . ASP A 1 86 ? 8.914 3.372 -14.573 1.00 88.56 86 ASP A O 1
ATOM 705 N N . ALA A 1 87 ? 7.698 1.510 -14.766 1.00 82.88 87 ALA A N 1
ATOM 706 C CA . ALA A 1 87 ? 7.447 1.671 -16.196 1.00 82.88 87 ALA A CA 1
ATOM 707 C C . ALA A 1 87 ? 6.166 2.475 -16.487 1.00 82.88 87 ALA A C 1
ATOM 709 O O . ALA A 1 87 ? 6.088 3.153 -17.517 1.00 82.88 87 ALA A O 1
ATOM 710 N N . TRP A 1 88 ? 5.163 2.423 -15.601 1.00 68.88 88 TRP A N 1
ATOM 711 C CA . TRP A 1 88 ? 3.851 3.048 -15.811 1.00 68.88 88 TRP A CA 1
ATOM 712 C C . TRP A 1 88 ? 3.490 4.051 -14.703 1.00 68.88 88 TRP A C 1
ATOM 714 O O . TRP A 1 88 ? 3.018 3.674 -13.631 1.00 68.88 88 TRP A O 1
ATOM 724 N N . MET A 1 89 ? 3.707 5.347 -14.978 1.00 71.12 89 MET A N 1
ATOM 725 C CA . MET A 1 89 ? 3.411 6.484 -14.078 1.00 71.12 89 MET A CA 1
ATOM 726 C C . MET A 1 89 ? 4.003 6.372 -12.661 1.00 71.12 89 MET A C 1
ATOM 728 O O . MET A 1 89 ? 3.477 6.987 -11.736 1.00 71.12 89 MET A O 1
ATOM 732 N N . ASP A 1 90 ? 5.072 5.591 -12.479 1.00 88.31 90 ASP A N 1
ATOM 733 C CA . ASP A 1 90 ? 5.585 5.185 -11.168 1.00 88.31 90 ASP A CA 1
ATOM 734 C C . ASP A 1 90 ? 4.434 4.823 -10.219 1.00 88.31 90 ASP A C 1
ATOM 736 O O . ASP A 1 90 ? 4.037 5.624 -9.366 1.00 88.31 90 ASP A O 1
ATOM 740 N N . THR A 1 91 ? 3.855 3.639 -10.396 1.00 92.31 91 THR A N 1
ATOM 741 C CA . THR A 1 91 ? 2.689 3.200 -9.624 1.00 92.31 91 THR A CA 1
ATOM 742 C C . THR A 1 91 ? 3.116 2.313 -8.460 1.00 92.31 91 THR A C 1
ATOM 744 O O . THR A 1 91 ? 4.003 1.468 -8.590 1.00 92.31 91 THR A O 1
ATOM 747 N N . MET A 1 92 ? 2.462 2.464 -7.309 1.00 93.69 92 MET A N 1
ATOM 748 C CA . MET A 1 92 ? 2.574 1.527 -6.199 1.00 93.69 92 MET A CA 1
ATOM 749 C C . MET A 1 92 ? 1.219 1.112 -5.641 1.00 93.69 92 MET A C 1
ATOM 751 O O . MET A 1 92 ? 0.272 1.896 -5.598 1.00 93.69 92 MET A O 1
ATOM 755 N N . TYR A 1 93 ? 1.171 -0.112 -5.123 1.00 93.75 93 TYR A N 1
ATOM 756 C CA . TYR A 1 93 ? 0.075 -0.606 -4.300 1.00 93.75 93 TYR A CA 1
ATOM 757 C C . TYR A 1 93 ? 0.632 -1.091 -2.971 1.00 93.75 93 TYR A C 1
ATOM 759 O O . TYR A 1 93 ? 1.657 -1.764 -2.938 1.00 93.75 93 TYR A O 1
ATOM 767 N N . LEU A 1 94 ? -0.051 -0.784 -1.876 1.00 94.44 94 LEU A N 1
ATOM 768 C CA . LEU A 1 94 ? 0.316 -1.190 -0.525 1.00 94.44 94 LEU A CA 1
ATOM 769 C C . LEU A 1 94 ? -0.928 -1.723 0.194 1.00 94.44 94 LEU A C 1
ATOM 771 O O . LEU A 1 94 ? -1.968 -1.071 0.190 1.00 94.44 94 LEU A O 1
ATOM 775 N N . ARG A 1 95 ? -0.825 -2.897 0.819 1.00 94.19 95 ARG A N 1
ATOM 776 C CA . ARG A 1 95 ? -1.860 -3.468 1.691 1.00 94.19 95 ARG A CA 1
ATOM 777 C C . ARG A 1 95 ? -1.271 -3.786 3.043 1.00 94.19 95 ARG A C 1
ATOM 779 O O . ARG A 1 95 ? -0.203 -4.388 3.095 1.00 94.19 95 ARG A O 1
ATOM 786 N N . PHE A 1 96 ? -1.991 -3.461 4.107 1.00 94.44 96 PHE A N 1
ATOM 787 C CA . PHE A 1 96 ? -1.670 -3.925 5.452 1.00 94.44 96 PHE A CA 1
ATOM 788 C C . PHE A 1 96 ? -2.875 -3.856 6.393 1.00 94.44 96 PHE A C 1
ATOM 790 O O . PHE A 1 96 ? -3.874 -3.212 6.088 1.00 94.44 96 PHE A O 1
ATOM 797 N N . GLU A 1 97 ? -2.758 -4.497 7.552 1.00 94.69 97 GLU A N 1
ATOM 798 C CA . GLU A 1 97 ? -3.756 -4.485 8.621 1.00 94.69 97 GLU A CA 1
ATOM 799 C C . GLU A 1 97 ? -3.155 -3.907 9.898 1.00 94.69 97 GLU A C 1
ATOM 801 O O . GLU A 1 97 ? -2.136 -4.392 10.397 1.00 94.69 97 GLU A O 1
ATOM 806 N N . ALA A 1 98 ? -3.798 -2.889 10.460 1.00 93.94 98 ALA A N 1
ATOM 807 C CA . ALA A 1 98 ? -3.318 -2.218 11.663 1.00 93.94 98 ALA A CA 1
ATOM 808 C C . ALA A 1 98 ? -4.481 -1.770 12.565 1.00 93.94 98 ALA A C 1
ATOM 810 O O . ALA A 1 98 ? -5.616 -1.642 12.097 1.00 93.94 98 ALA A O 1
ATOM 811 N N . PRO A 1 99 ? -4.226 -1.510 13.860 1.00 91.94 99 PRO A N 1
ATOM 812 C CA . PRO A 1 99 ? -5.206 -0.874 14.730 1.00 91.94 99 PRO A CA 1
ATOM 813 C C . PRO A 1 99 ? -5.674 0.468 14.160 1.00 91.94 99 PRO A C 1
ATOM 815 O O . PRO A 1 99 ? -4.885 1.219 13.581 1.00 91.94 99 PRO A O 1
ATOM 818 N N . GLU A 1 100 ? -6.939 0.812 14.395 1.00 87.19 100 GLU A N 1
ATOM 819 C CA . GLU A 1 100 ? -7.550 2.041 13.872 1.00 87.19 100 GLU A CA 1
ATOM 820 C C . GLU A 1 100 ? -6.747 3.305 14.223 1.00 87.19 100 GLU A C 1
ATOM 822 O O . GLU A 1 100 ? -6.587 4.188 13.381 1.00 87.19 100 GLU A O 1
ATOM 827 N N . ARG A 1 101 ? -6.165 3.371 15.431 1.00 86.44 101 ARG A N 1
ATOM 828 C CA . ARG A 1 101 ? -5.299 4.487 15.856 1.00 86.44 101 ARG A CA 1
ATOM 829 C C . ARG A 1 101 ? -4.098 4.691 14.923 1.00 86.44 101 ARG A C 1
ATOM 831 O O . ARG A 1 101 ? -3.805 5.815 14.532 1.00 86.44 101 ARG A O 1
ATOM 838 N N . CYS A 1 102 ? -3.456 3.601 14.510 1.00 88.94 102 CYS A N 1
ATOM 839 C CA . CYS A 1 102 ? -2.263 3.627 13.671 1.00 88.94 102 CYS A CA 1
ATOM 840 C C . CYS A 1 102 ? -2.640 4.012 12.236 1.00 88.94 102 CYS A C 1
ATOM 842 O O . CYS A 1 102 ? -1.955 4.801 11.591 1.00 88.94 102 CYS A O 1
ATOM 844 N N . VAL A 1 103 ? -3.791 3.527 11.758 1.00 88.06 103 VAL A N 1
ATOM 845 C CA . VAL A 1 103 ? -4.341 3.916 10.454 1.00 88.06 103 VAL A CA 1
ATOM 846 C C . VAL A 1 103 ? -4.728 5.396 10.435 1.00 88.06 103 VAL A C 1
ATOM 848 O O . VAL A 1 103 ? -4.383 6.098 9.491 1.00 88.06 103 VAL A O 1
ATOM 851 N N . ARG A 1 104 ? -5.364 5.914 11.492 1.00 83.88 104 ARG A N 1
ATOM 852 C CA . ARG A 1 104 ? -5.667 7.347 11.644 1.00 83.88 104 ARG A CA 1
ATOM 853 C C . ARG A 1 104 ? -4.413 8.208 11.525 1.00 83.88 104 ARG A C 1
ATOM 855 O O . ARG A 1 104 ? -4.391 9.127 10.712 1.00 83.88 104 ARG A O 1
ATOM 862 N N . GLU A 1 105 ? -3.370 7.894 12.286 1.00 85.12 105 GLU A N 1
ATOM 863 C CA . GLU A 1 105 ? -2.107 8.639 12.248 1.00 85.12 105 GLU A CA 1
ATOM 864 C C . GLU A 1 105 ? -1.373 8.500 10.906 1.00 85.12 105 GLU A C 1
ATOM 866 O O . GLU A 1 105 ? -0.816 9.475 10.401 1.00 85.12 105 GLU A O 1
ATOM 871 N N . PHE A 1 106 ? -1.403 7.315 10.288 1.00 86.12 106 PHE A N 1
ATOM 872 C CA . PHE A 1 106 ? -0.888 7.117 8.934 1.00 86.12 106 PHE A CA 1
ATOM 873 C C . PHE A 1 106 ? -1.585 8.053 7.945 1.00 86.12 106 PHE A C 1
ATOM 875 O O . PHE A 1 106 ? -0.931 8.731 7.158 1.00 86.12 106 PHE A O 1
ATOM 882 N N . LEU A 1 107 ? -2.912 8.148 8.032 1.00 82.12 107 LEU A N 1
ATOM 883 C CA . LEU A 1 107 ? -3.736 8.910 7.102 1.00 82.12 107 LEU A CA 1
ATOM 884 C C . LEU A 1 107 ? -3.576 10.431 7.227 1.00 82.12 107 LEU A C 1
ATOM 886 O O . LEU A 1 107 ? -3.764 11.144 6.241 1.00 82.12 107 LEU A O 1
ATOM 890 N N . VAL A 1 108 ? -3.166 10.935 8.396 1.00 80.25 108 VAL A N 1
ATOM 891 C CA . VAL A 1 108 ? -2.831 12.359 8.591 1.00 80.25 108 VAL A CA 1
ATOM 892 C C . VAL A 1 108 ? -1.729 12.814 7.627 1.00 80.25 108 VAL A C 1
ATOM 894 O O . VAL A 1 108 ? -1.727 13.965 7.199 1.00 80.25 108 VAL A O 1
ATOM 897 N N . GLN A 1 109 ? -0.838 11.911 7.212 1.00 76.25 109 GLN A N 1
ATOM 898 C CA . GLN A 1 109 ? 0.258 12.224 6.290 1.00 76.25 109 GLN A CA 1
ATOM 899 C C . GLN A 1 109 ? -0.214 12.554 4.862 1.00 76.25 109 GLN A C 1
ATOM 901 O O . GLN A 1 109 ? 0.544 13.137 4.092 1.00 76.25 109 GLN A O 1
ATOM 906 N N . PHE A 1 110 ? -1.455 12.194 4.516 1.00 72.56 110 PHE A N 1
ATOM 907 C CA . PHE A 1 110 ? -2.040 12.363 3.182 1.00 72.56 110 PHE A CA 1
ATOM 908 C C . PHE A 1 110 ? -3.029 13.538 3.103 1.00 72.56 110 PHE A C 1
ATOM 910 O O . PHE A 1 110 ? -3.532 13.855 2.026 1.00 72.56 110 PHE A O 1
ATOM 917 N N . GLY A 1 111 ? -3.361 14.174 4.231 1.00 59.84 111 GLY A N 1
ATOM 918 C CA . GLY A 1 111 ? -4.396 15.204 4.289 1.00 59.84 111 GLY A CA 1
ATOM 919 C C . GLY A 1 111 ? -3.998 16.485 3.551 1.00 59.84 111 GLY A C 1
ATOM 920 O O . GLY A 1 111 ? -3.027 17.141 3.918 1.00 59.84 111 GLY A O 1
ATOM 921 N N . ARG A 1 112 ? -4.802 16.900 2.560 1.00 53.38 112 ARG A N 1
ATOM 922 C CA . ARG A 1 112 ? -4.626 18.161 1.809 1.00 53.38 112 ARG A CA 1
ATOM 923 C C . ARG A 1 112 ? -4.703 19.443 2.661 1.00 53.38 112 ARG A C 1
ATOM 925 O O . ARG A 1 112 ? -4.369 20.504 2.143 1.00 53.38 112 ARG A O 1
ATOM 932 N N . SER A 1 113 ? -5.143 19.387 3.921 1.00 43.84 113 SER A N 1
ATOM 933 C CA . SER A 1 113 ? -5.467 20.593 4.705 1.00 43.84 113 SER A CA 1
ATOM 934 C C . SER A 1 113 ? -5.130 20.549 6.201 1.00 43.84 113 SER A C 1
ATOM 936 O O . SER A 1 113 ? -5.501 21.475 6.914 1.00 43.84 113 SER A O 1
ATOM 938 N N . GLY A 1 114 ? -4.452 19.520 6.721 1.00 41.53 114 GLY A N 1
ATOM 939 C CA . GLY A 1 114 ? -4.190 19.429 8.170 1.00 41.53 114 GLY A CA 1
ATOM 940 C C . GLY A 1 114 ? -5.444 19.234 9.043 1.00 41.53 114 GLY A C 1
ATOM 941 O O . GLY A 1 114 ? -5.324 19.095 10.257 1.00 41.53 114 GLY A O 1
ATOM 942 N N . GLU A 1 115 ? -6.634 19.158 8.443 1.00 43.56 115 GLU A N 1
ATOM 943 C CA . GLU A 1 115 ? -7.832 18.630 9.084 1.00 43.56 115 GLU A CA 1
ATOM 944 C C . GLU A 1 115 ? -7.741 17.104 9.036 1.00 43.56 115 GLU A C 1
ATOM 946 O O . GLU A 1 115 ? -7.518 16.508 7.979 1.00 43.56 115 GLU A O 1
ATOM 951 N N . GLY A 1 116 ? -7.813 16.479 10.210 1.00 47.78 116 GLY A N 1
ATOM 952 C CA . GLY A 1 116 ? -7.679 15.037 10.365 1.00 47.78 116 GLY A CA 1
ATOM 953 C C . GLY A 1 116 ? -8.622 14.255 9.452 1.00 47.78 116 GLY A C 1
ATOM 954 O O . GLY A 1 116 ? -9.645 14.751 8.982 1.00 47.78 116 GLY A O 1
ATOM 955 N N . PHE A 1 117 ? -8.268 12.998 9.203 1.00 54.50 117 PHE A N 1
ATOM 956 C CA . PHE A 1 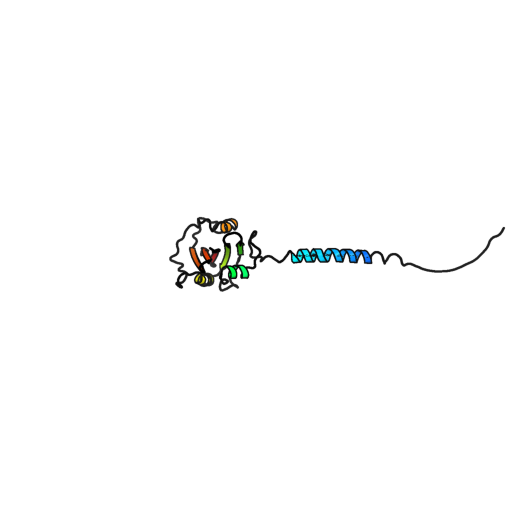117 ? -9.111 12.079 8.455 1.00 54.50 117 PHE A CA 1
ATOM 957 C C . PHE A 1 117 ? -10.479 11.938 9.145 1.00 54.50 117 PHE A C 1
ATOM 959 O O . PHE A 1 117 ? -10.592 11.282 10.181 1.00 54.50 117 PHE A O 1
ATOM 966 N N . ASP A 1 118 ? -11.507 12.568 8.579 1.00 58.88 118 ASP A N 1
ATOM 967 C CA . ASP A 1 118 ? -12.889 12.438 9.034 1.00 58.88 118 ASP A CA 1
ATOM 968 C C . ASP A 1 118 ? -13.440 11.096 8.539 1.00 58.88 118 ASP A C 1
ATOM 970 O O . ASP A 1 118 ? -13.654 10.907 7.341 1.00 58.88 118 ASP A O 1
ATOM 974 N N . TRP A 1 119 ? -13.591 10.141 9.456 1.00 57.88 119 TRP A N 1
ATOM 975 C CA . TRP A 1 119 ? -14.109 8.800 9.172 1.00 57.88 119 TRP A CA 1
ATOM 976 C C . TRP A 1 119 ? -15.621 8.783 8.946 1.00 57.88 119 TRP A C 1
ATOM 978 O O . TRP A 1 119 ? -16.118 7.876 8.282 1.00 57.88 119 TRP A O 1
ATOM 988 N N . GLU A 1 120 ? -16.347 9.769 9.475 1.00 52.94 120 GLU A N 1
ATOM 989 C CA . GLU A 1 120 ? -17.812 9.799 9.480 1.00 52.94 120 GLU A CA 1
ATOM 990 C C . GLU A 1 120 ? -18.370 10.446 8.208 1.00 52.94 120 GLU A C 1
ATOM 992 O O . GLU A 1 120 ? -19.429 10.060 7.718 1.00 52.94 120 GLU A O 1
ATOM 997 N N . ARG A 1 121 ? -17.635 11.396 7.620 1.00 51.75 121 ARG A N 1
ATOM 998 C CA . ARG A 1 121 ? -18.079 12.171 6.447 1.00 51.75 121 ARG A CA 1
ATOM 999 C C . ARG A 1 121 ? -17.720 11.543 5.092 1.00 51.75 121 ARG A C 1
ATOM 1001 O O . ARG A 1 121 ? -17.917 12.158 4.040 1.00 51.75 121 ARG A O 1
ATOM 1008 N N . LYS A 1 122 ? -17.167 10.330 5.088 1.00 57.19 122 LYS A N 1
ATOM 1009 C CA . LYS A 1 122 ? -16.674 9.654 3.879 1.00 57.19 122 LYS A CA 1
ATOM 1010 C C . LYS A 1 122 ? -17.795 8.945 3.131 1.00 57.19 122 LYS A C 1
ATOM 1012 O O . LYS A 1 122 ? -18.650 8.297 3.726 1.00 57.19 122 LYS A O 1
ATOM 1017 N N . ARG A 1 123 ? -17.760 9.030 1.800 1.00 54.88 123 ARG A N 1
ATOM 1018 C CA . ARG A 1 123 ? -18.689 8.302 0.934 1.00 54.88 123 ARG A CA 1
ATOM 1019 C C . ARG A 1 123 ? -18.241 6.855 0.792 1.00 54.88 123 ARG A C 1
ATOM 1021 O O . ARG A 1 123 ? -17.078 6.584 0.499 1.00 54.88 123 ARG A O 1
ATOM 1028 N N . ARG A 1 124 ? -19.196 5.949 0.969 1.00 57.00 124 ARG A N 1
ATOM 1029 C CA . ARG A 1 124 ? -19.094 4.555 0.548 1.00 57.00 124 ARG A CA 1
ATOM 1030 C C . ARG A 1 124 ? -19.320 4.545 -0.959 1.00 57.00 124 ARG A C 1
ATOM 1032 O O . ARG A 1 124 ? -20.454 4.672 -1.410 1.00 57.00 124 ARG A O 1
ATOM 1039 N N . GLU A 1 125 ? -18.240 4.515 -1.728 1.00 55.31 125 GLU A N 1
ATOM 1040 C CA . GLU A 1 125 ? -18.302 4.498 -3.190 1.00 55.31 125 GLU A CA 1
ATOM 1041 C C . GLU A 1 125 ? -17.695 3.196 -3.726 1.00 55.31 125 GLU A C 1
ATOM 1043 O O . GLU A 1 125 ? -16.679 2.727 -3.204 1.00 55.31 125 GLU A O 1
ATOM 1048 N N . PRO A 1 126 ? -18.301 2.588 -4.760 1.00 54.81 126 PRO A N 1
ATOM 1049 C CA . PRO A 1 126 ? -17.698 1.449 -5.429 1.00 54.81 126 PRO A CA 1
ATOM 1050 C C . PRO A 1 126 ? -16.407 1.896 -6.129 1.00 54.81 126 PRO A C 1
ATOM 1052 O O . PRO A 1 126 ? -16.386 2.888 -6.857 1.00 54.81 126 PRO A O 1
ATOM 1055 N N . LEU A 1 127 ? -15.318 1.149 -5.936 1.00 58.59 127 LEU A N 1
ATOM 1056 C CA . LEU A 1 127 ? -14.024 1.418 -6.573 1.00 58.59 127 LEU A CA 1
ATOM 1057 C C . LEU A 1 127 ? -14.052 0.992 -8.049 1.00 58.59 127 LEU A C 1
ATOM 1059 O O . LEU A 1 127 ? -13.606 -0.089 -8.443 1.00 58.59 127 LEU A O 1
ATOM 1063 N N . THR A 1 128 ? -14.620 1.854 -8.889 1.00 51.94 128 THR A N 1
ATOM 1064 C CA . THR A 1 128 ? -14.816 1.600 -10.325 1.00 51.94 128 THR A CA 1
ATOM 1065 C C . THR A 1 128 ? -13.685 2.138 -11.210 1.00 51.94 128 THR A C 1
ATOM 1067 O O . THR A 1 128 ? -13.725 1.932 -12.421 1.00 51.94 128 THR A O 1
ATOM 1070 N N . GLY A 1 129 ? -12.670 2.796 -10.638 1.00 57.38 129 GLY A N 1
ATOM 1071 C CA . GLY A 1 129 ? -11.578 3.438 -11.381 1.00 57.38 129 GLY A CA 1
ATOM 1072 C C . GLY A 1 129 ? -10.607 2.465 -12.065 1.00 57.38 129 GLY A C 1
ATOM 1073 O O . GLY A 1 129 ? -10.293 1.399 -11.533 1.00 57.38 129 GLY A O 1
ATOM 1074 N N . SER A 1 130 ? -10.092 2.855 -13.238 1.00 60.28 130 SER A N 1
ATOM 1075 C CA . SER A 1 130 ? -9.042 2.134 -13.982 1.00 60.28 130 SER A CA 1
ATOM 1076 C C . SER A 1 130 ? -7.697 2.100 -13.249 1.00 60.28 130 SER A C 1
ATOM 1078 O O . SER A 1 130 ? -6.887 1.210 -13.492 1.00 60.28 130 SER A O 1
ATOM 1080 N N . SER A 1 131 ? -7.480 3.029 -12.317 1.00 67.44 131 SER A N 1
ATOM 1081 C CA . SER A 1 131 ? -6.279 3.153 -11.491 1.00 67.44 131 SER A CA 1
ATOM 1082 C C . SER A 1 131 ? -6.059 1.978 -10.526 1.00 67.44 131 SER A C 1
ATOM 1084 O O . SER A 1 131 ? -4.935 1.735 -10.107 1.00 67.44 131 SER A O 1
ATOM 1086 N N . TRP A 1 132 ? -7.089 1.182 -10.217 1.00 78.56 132 TRP A N 1
ATOM 1087 C CA . TRP A 1 132 ? -7.015 0.052 -9.274 1.00 78.56 132 TRP A CA 1
ATOM 1088 C C . TRP A 1 132 ? -6.842 -1.322 -9.942 1.00 78.56 132 TRP A C 1
ATOM 1090 O O . TRP A 1 132 ? -7.141 -2.354 -9.343 1.00 78.56 132 TRP A O 1
ATOM 1100 N N . TRP A 1 133 ? -6.384 -1.368 -11.193 1.00 77.69 133 TRP A N 1
ATOM 1101 C CA . TRP A 1 133 ? -6.339 -2.604 -11.979 1.00 77.69 133 TRP A CA 1
ATOM 1102 C C . TRP A 1 133 ? -5.499 -3.721 -11.330 1.00 77.69 133 TRP A C 1
ATOM 1104 O O . TRP A 1 133 ? -6.004 -4.835 -11.189 1.00 77.69 133 TRP A O 1
ATOM 1114 N N . LYS A 1 134 ? -4.281 -3.436 -10.837 1.00 82.56 134 LYS A N 1
ATOM 1115 C CA . LYS A 1 134 ? -3.451 -4.444 -10.146 1.00 82.56 134 LYS A CA 1
ATOM 1116 C C . LYS A 1 134 ? -4.052 -4.917 -8.834 1.00 82.56 134 LYS A C 1
ATOM 1118 O O . LYS A 1 134 ? -3.975 -6.099 -8.518 1.00 82.56 134 LYS A O 1
ATOM 1123 N N . ALA A 1 135 ? -4.696 -4.023 -8.088 1.00 81.31 135 ALA A N 1
ATOM 1124 C CA . ALA A 1 135 ? -5.363 -4.396 -6.846 1.00 81.31 135 ALA A CA 1
ATOM 1125 C C . ALA A 1 135 ? -6.406 -5.507 -7.077 1.00 81.31 135 ALA A C 1
ATOM 1127 O O . ALA A 1 135 ? -6.505 -6.427 -6.267 1.00 81.31 135 ALA A O 1
ATOM 1128 N N . ARG A 1 136 ? -7.112 -5.488 -8.219 1.00 82.12 136 ARG A N 1
ATOM 1129 C CA . ARG A 1 136 ? -8.051 -6.556 -8.602 1.00 82.12 136 ARG A CA 1
ATOM 1130 C C . ARG A 1 136 ? -7.351 -7.885 -8.887 1.00 82.12 136 ARG A C 1
ATOM 1132 O O . ARG A 1 136 ? -7.857 -8.920 -8.468 1.00 82.12 136 ARG A O 1
ATOM 1139 N N . GLU A 1 137 ? -6.189 -7.870 -9.543 1.00 85.62 137 GLU A N 1
ATOM 1140 C CA . GLU A 1 137 ? -5.379 -9.084 -9.758 1.00 85.62 137 GLU A CA 1
ATOM 1141 C C 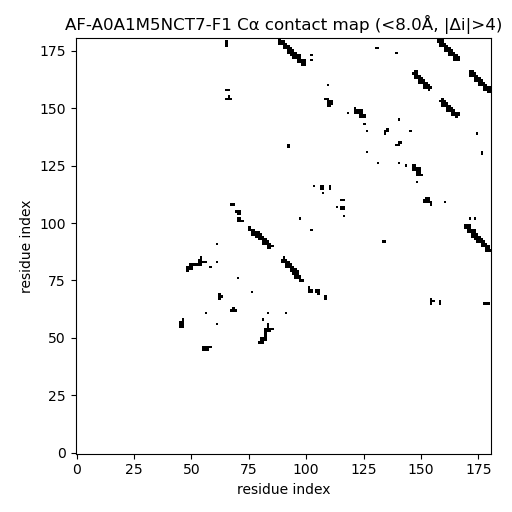. GLU A 1 137 ? -4.922 -9.707 -8.431 1.00 85.62 137 GLU A C 1
ATOM 1143 O O . GLU A 1 137 ? -4.849 -10.927 -8.304 1.00 85.62 137 GLU A O 1
ATOM 1148 N N . PHE A 1 138 ? -4.677 -8.879 -7.412 1.00 84.56 138 PHE A N 1
ATOM 1149 C CA . PHE A 1 138 ? -4.338 -9.334 -6.062 1.00 84.56 138 PHE A CA 1
ATOM 1150 C C . PHE A 1 138 ? -5.558 -9.772 -5.235 1.00 84.56 138 PHE A C 1
ATOM 1152 O O . PHE A 1 138 ? -5.407 -10.117 -4.060 1.00 84.56 138 PHE A O 1
ATOM 1159 N N . GLY A 1 139 ? -6.764 -9.737 -5.812 1.00 80.75 139 GLY A N 1
ATOM 1160 C CA . GLY A 1 139 ? -8.016 -10.060 -5.129 1.00 80.75 139 GLY A CA 1
ATOM 1161 C C . GLY A 1 139 ? -8.448 -9.015 -4.097 1.00 80.75 139 GLY A C 1
ATOM 1162 O O . GLY A 1 139 ? -9.261 -9.313 -3.222 1.00 80.75 139 GLY A O 1
ATOM 1163 N N . TRP A 1 140 ? -7.901 -7.798 -4.144 1.00 83.75 140 TRP A N 1
ATOM 1164 C CA . TRP A 1 140 ? -8.345 -6.719 -3.266 1.00 83.75 140 TRP A CA 1
ATOM 1165 C C . TRP A 1 140 ? -9.703 -6.222 -3.733 1.00 83.75 140 TRP A C 1
ATOM 1167 O O . TRP A 1 140 ? -9.976 -6.189 -4.934 1.00 83.75 140 TRP A O 1
ATOM 1177 N N . LEU A 1 141 ? -10.536 -5.791 -2.781 1.00 73.19 141 LEU A N 1
ATOM 1178 C CA . LEU A 1 141 ? -11.834 -5.182 -3.087 1.00 73.19 141 LEU A CA 1
ATOM 1179 C C . LEU A 1 141 ? -12.767 -6.134 -3.862 1.00 73.19 141 LEU A C 1
ATOM 1181 O O . LEU A 1 141 ? -13.647 -5.694 -4.596 1.00 73.19 141 LEU A O 1
ATOM 1185 N N . ALA A 1 142 ? -12.543 -7.446 -3.725 1.00 69.06 142 ALA A N 1
ATOM 1186 C CA . ALA A 1 142 ? -13.252 -8.480 -4.473 1.00 69.06 142 ALA A CA 1
ATOM 1187 C C . ALA A 1 142 ? -14.712 -8.660 -4.032 1.00 69.06 142 ALA A C 1
ATOM 1189 O O . ALA A 1 142 ? -15.479 -9.310 -4.738 1.00 69.06 142 ALA A O 1
ATOM 1190 N N . ASP A 1 143 ? -15.092 -8.103 -2.879 1.00 72.81 143 ASP A N 1
ATOM 1191 C CA . ASP A 1 143 ? -16.452 -8.161 -2.359 1.00 72.81 143 ASP A CA 1
ATOM 1192 C C . ASP A 1 143 ? -17.230 -6.886 -2.739 1.00 72.81 143 ASP A C 1
ATOM 1194 O O . ASP A 1 143 ? -17.020 -5.836 -2.126 1.00 72.81 143 ASP A O 1
ATOM 1198 N N . PRO A 1 144 ? -18.139 -6.948 -3.732 1.00 69.00 144 PRO A N 1
ATOM 1199 C CA . PRO A 1 144 ? -18.935 -5.797 -4.148 1.00 69.00 144 PRO A CA 1
ATOM 1200 C C . PRO A 1 144 ? -20.005 -5.402 -3.121 1.00 69.00 144 PRO A C 1
ATOM 1202 O O . PRO A 1 144 ? -20.562 -4.312 -3.229 1.00 69.00 144 PRO A O 1
ATOM 1205 N N . ALA A 1 145 ? -20.318 -6.268 -2.150 1.00 71.75 145 ALA A N 1
ATOM 1206 C CA . ALA A 1 145 ? -21.240 -5.953 -1.063 1.00 71.75 145 ALA A CA 1
ATOM 1207 C C . ALA A 1 145 ? -20.543 -5.211 0.089 1.00 71.75 145 ALA A C 1
ATOM 1209 O O . ALA A 1 145 ? -21.217 -4.701 0.986 1.00 71.75 145 ALA A O 1
ATOM 1210 N N . LYS A 1 146 ? -19.205 -5.143 0.076 1.00 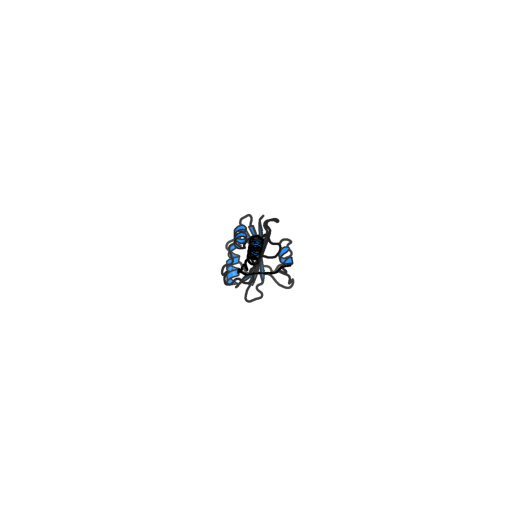73.50 146 LYS A N 1
ATOM 1211 C CA . LYS A 1 146 ? -18.426 -4.496 1.125 1.00 73.50 146 LYS A CA 1
ATOM 1212 C C . LYS A 1 146 ? -18.320 -2.996 0.886 1.00 73.50 146 LYS A C 1
ATOM 1214 O O . LYS A 1 146 ? -17.931 -2.523 -0.179 1.00 73.50 146 LYS A O 1
ATOM 1219 N N . GLU A 1 147 ? -18.647 -2.237 1.921 1.00 74.12 147 GLU A N 1
ATOM 1220 C CA . GLU A 1 147 ? -18.596 -0.784 1.891 1.00 74.12 147 GLU A CA 1
ATOM 1221 C C . GLU A 1 147 ? -17.234 -0.296 2.384 1.00 74.12 147 GLU A C 1
ATOM 1223 O O . GLU A 1 147 ? -16.934 -0.321 3.578 1.00 74.12 147 GLU A O 1
ATOM 1228 N N . TYR A 1 148 ? -16.409 0.163 1.445 1.00 78.38 148 TYR A N 1
ATOM 1229 C CA . TYR A 1 148 ? -15.099 0.727 1.744 1.00 78.38 148 TYR A CA 1
ATOM 1230 C C . TYR A 1 148 ? -15.194 2.223 2.033 1.00 78.38 148 TYR A C 1
ATOM 1232 O O . TYR A 1 148 ? -15.937 2.967 1.390 1.00 78.38 148 TYR A O 1
ATOM 1240 N N . VAL A 1 149 ? -14.384 2.676 2.983 1.00 79.81 149 VAL A N 1
ATOM 1241 C CA . VAL A 1 149 ? -14.169 4.098 3.244 1.00 79.81 149 VAL A CA 1
ATOM 1242 C C . VAL A 1 149 ? -13.043 4.578 2.337 1.00 79.81 149 VAL A C 1
ATOM 1244 O O . VAL A 1 149 ? -11.904 4.129 2.472 1.00 79.81 149 VAL A O 1
ATOM 1247 N N . LEU A 1 150 ? -13.353 5.488 1.410 1.00 79.12 150 LEU A N 1
ATOM 1248 C CA . LEU A 1 150 ? -12.383 5.980 0.431 1.00 79.12 150 LEU A CA 1
ATOM 1249 C C . LEU A 1 150 ? -11.738 7.299 0.842 1.00 79.12 150 LEU A C 1
ATOM 1251 O O . LEU A 1 150 ? -12.364 8.205 1.388 1.00 79.12 150 LEU A O 1
ATOM 1255 N N . ALA A 1 151 ? -10.463 7.440 0.534 1.00 76.69 151 ALA A N 1
ATOM 1256 C CA . ALA A 1 151 ? -9.682 8.635 0.756 1.00 76.69 151 ALA A CA 1
ATOM 1257 C C . ALA A 1 151 ? -8.779 8.912 -0.429 1.00 76.69 151 ALA A C 1
ATOM 1259 O O . ALA A 1 151 ? -8.414 8.004 -1.166 1.00 76.69 151 ALA A O 1
ATOM 1260 N N . GLY A 1 152 ? -8.365 10.162 -0.557 1.00 79.06 152 GLY A N 1
ATOM 1261 C CA . GLY A 1 152 ? -7.290 10.528 -1.453 1.00 79.06 152 GLY A CA 1
ATOM 1262 C C .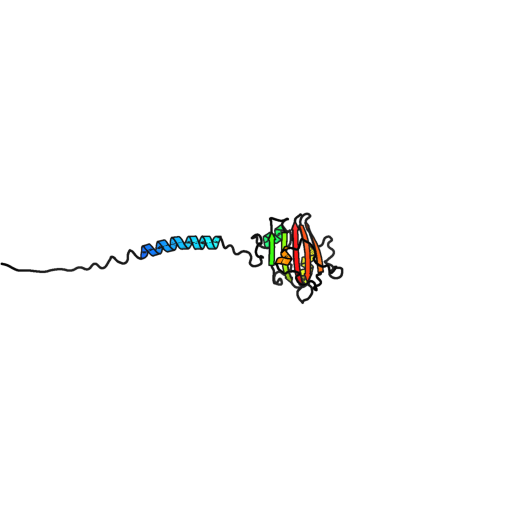 GLY A 1 152 ? -6.485 11.663 -0.856 1.00 79.06 152 GLY A C 1
ATOM 1263 O O . GLY A 1 152 ? -6.948 12.351 0.060 1.00 79.06 152 GLY A O 1
ATOM 1264 N N . GLY A 1 153 ? -5.273 11.831 -1.354 1.00 81.06 153 GLY A N 1
ATOM 1265 C CA . GLY A 1 153 ? -4.339 12.799 -0.815 1.00 81.06 153 GLY A CA 1
ATOM 1266 C C . GLY A 1 153 ? -3.084 12.912 -1.652 1.00 81.06 153 GLY A C 1
ATOM 1267 O O . GLY A 1 153 ? -2.888 12.152 -2.595 1.00 81.06 153 GLY A O 1
ATOM 1268 N N . ASP A 1 154 ? -2.224 13.849 -1.272 1.00 85.06 154 ASP A N 1
ATOM 1269 C CA . ASP A 1 154 ? -0.969 14.113 -1.963 1.00 85.06 154 ASP A CA 1
ATOM 1270 C C . ASP A 1 154 ? 0.154 14.250 -0.928 1.00 85.06 154 ASP A C 1
ATOM 1272 O O . ASP A 1 154 ? 0.005 14.995 0.040 1.00 85.06 154 ASP A O 1
ATOM 1276 N N . THR A 1 155 ? 1.296 13.590 -1.133 1.00 84.50 155 THR A N 1
ATOM 1277 C CA . THR A 1 155 ? 2.523 13.866 -0.344 1.00 84.50 155 THR A CA 1
ATOM 1278 C C . THR A 1 155 ? 3.416 14.893 -1.042 1.00 84.50 155 THR A C 1
ATOM 1280 O O . THR A 1 155 ? 4.337 15.458 -0.446 1.00 84.50 155 THR A O 1
ATOM 1283 N N . SER A 1 156 ? 3.172 15.151 -2.331 1.00 85.00 156 SER A N 1
ATOM 1284 C CA . SER A 1 156 ? 3.867 16.167 -3.116 1.00 85.00 156 SER A CA 1
ATOM 1285 C C . SER A 1 156 ? 3.050 16.583 -4.338 1.00 85.00 156 SER A C 1
ATOM 1287 O O . SER A 1 156 ? 2.071 15.938 -4.690 1.00 85.00 156 SER A O 1
ATOM 1289 N N . ARG A 1 157 ? 3.491 17.627 -5.052 1.00 85.31 157 ARG A N 1
ATOM 1290 C CA . ARG A 1 157 ? 2.848 18.069 -6.307 1.00 85.31 157 ARG A CA 1
ATOM 1291 C C . ARG A 1 157 ? 2.818 17.009 -7.415 1.00 85.31 157 ARG A C 1
ATOM 1293 O O . ARG A 1 157 ? 2.093 17.205 -8.376 1.00 85.31 157 ARG A O 1
ATOM 1300 N N . ARG A 1 158 ? 3.650 15.970 -7.307 1.00 88.62 158 ARG A N 1
ATOM 1301 C CA . ARG A 1 158 ? 3.790 14.891 -8.293 1.00 88.62 158 ARG A CA 1
ATOM 1302 C C . ARG A 1 158 ? 3.479 13.527 -7.695 1.00 88.62 158 ARG A C 1
ATOM 1304 O O . ARG A 1 158 ? 3.980 12.525 -8.189 1.00 88.62 158 ARG A O 1
ATOM 1311 N N . THR A 1 159 ? 2.821 13.469 -6.542 1.00 89.75 159 THR A N 1
ATOM 1312 C CA . THR A 1 159 ? 2.582 12.196 -5.861 1.00 89.75 159 THR A CA 1
ATOM 1313 C C . THR A 1 159 ? 1.203 12.204 -5.252 1.00 89.75 159 THR A C 1
ATOM 1315 O O . THR A 1 159 ? 0.959 12.917 -4.278 1.00 89.75 159 THR A O 1
ATOM 1318 N N . HIS A 1 160 ? 0.347 11.390 -5.848 1.00 87.62 160 HIS A N 1
ATOM 1319 C CA . HIS A 1 160 ? -1.066 11.284 -5.552 1.00 87.62 160 HIS A CA 1
ATOM 1320 C C . HIS A 1 160 ? -1.349 9.912 -4.957 1.00 87.62 160 HIS A C 1
ATOM 1322 O O . HIS A 1 160 ? -0.721 8.921 -5.337 1.00 87.62 160 HIS A O 1
ATOM 1328 N N . PHE A 1 161 ? -2.311 9.856 -4.046 1.00 87.38 161 PHE A N 1
ATOM 1329 C CA . PHE A 1 161 ? -2.745 8.626 -3.407 1.00 87.38 161 PHE A CA 1
ATOM 1330 C C . PHE A 1 161 ? -4.252 8.518 -3.382 1.00 87.38 161 PHE A C 1
ATOM 1332 O O . PHE A 1 161 ? -4.966 9.497 -3.172 1.00 87.38 161 PHE A O 1
ATOM 1339 N N . GLU A 1 162 ? -4.700 7.281 -3.497 1.00 87.12 162 GLU A N 1
ATOM 1340 C CA . GLU A 1 162 ? -6.051 6.829 -3.235 1.00 87.12 162 GLU A CA 1
ATOM 1341 C C . GLU A 1 162 ? -5.949 5.722 -2.180 1.00 87.12 162 GLU A C 1
ATOM 1343 O O . GLU A 1 162 ? -5.105 4.832 -2.275 1.00 87.12 162 GLU A O 1
ATOM 1348 N N . VAL A 1 163 ? -6.780 5.775 -1.146 1.00 87.31 163 VAL A N 1
ATOM 1349 C CA . VAL A 1 163 ? -6.782 4.799 -0.056 1.00 87.31 163 VAL A CA 1
ATOM 1350 C C . VAL A 1 163 ? -8.195 4.282 0.140 1.00 87.31 163 VAL A C 1
ATOM 1352 O O . VAL A 1 163 ? -9.128 5.068 0.274 1.00 87.31 163 VAL A O 1
ATOM 1355 N N . ALA A 1 164 ? -8.351 2.969 0.187 1.00 87.25 164 ALA A N 1
ATOM 1356 C CA . ALA A 1 164 ? -9.580 2.297 0.564 1.00 87.25 164 ALA A CA 1
ATOM 1357 C C . ALA A 1 164 ? -9.372 1.593 1.905 1.00 87.25 164 ALA A C 1
ATOM 1359 O O . ALA A 1 164 ? -8.371 0.904 2.109 1.00 87.25 164 ALA A O 1
ATOM 1360 N N . LEU A 1 165 ? -10.315 1.780 2.821 1.00 87.19 165 LEU A N 1
ATOM 1361 C CA . LEU A 1 165 ? -10.259 1.232 4.169 1.00 87.19 165 LEU A CA 1
ATOM 1362 C C . LEU A 1 165 ? -11.462 0.335 4.406 1.00 87.19 165 LEU A C 1
ATOM 1364 O O . LEU A 1 165 ? -12.592 0.694 4.074 1.00 87.19 165 LEU A O 1
ATOM 1368 N N . ASP A 1 166 ? -11.205 -0.805 5.021 1.00 87.69 166 ASP A N 1
ATOM 1369 C CA . ASP A 1 166 ? -12.216 -1.748 5.468 1.00 87.69 166 ASP A CA 1
ATOM 1370 C C . ASP A 1 166 ? -12.231 -1.780 7.003 1.00 87.69 166 ASP A C 1
ATOM 1372 O O . ASP A 1 166 ? -11.323 -2.355 7.615 1.00 87.69 166 ASP A O 1
ATOM 1376 N N . PRO A 1 167 ? -13.222 -1.123 7.635 1.00 79.81 167 PRO A N 1
ATOM 1377 C CA . PRO A 1 167 ? -13.330 -1.041 9.086 1.00 79.81 167 PRO A CA 1
ATOM 1378 C C . PRO A 1 167 ? -14.075 -2.236 9.705 1.00 79.81 167 PRO A C 1
ATOM 1380 O O . PRO A 1 167 ? -14.396 -2.194 10.888 1.00 79.81 167 PRO A O 1
ATOM 1383 N N . GLY A 1 168 ? -14.398 -3.289 8.942 1.00 71.44 168 GLY A N 1
ATOM 1384 C CA . GLY A 1 168 ? -15.298 -4.369 9.370 1.00 71.44 168 GLY A CA 1
ATOM 1385 C C . GLY A 1 168 ? -14.799 -5.278 10.505 1.00 71.44 168 GLY A C 1
ATOM 1386 O O . GLY A 1 168 ? -15.466 -6.262 10.819 1.00 71.44 168 GLY A O 1
ATOM 1387 N N . GLY A 1 169 ? -13.646 -4.994 11.118 1.00 77.00 169 GLY A N 1
ATOM 1388 C CA . GLY A 1 169 ? -13.035 -5.824 12.155 1.00 77.00 169 GLY A CA 1
ATOM 1389 C C . GLY A 1 169 ? -12.230 -5.026 13.190 1.00 77.00 169 GLY A C 1
ATOM 1390 O O . GLY A 1 169 ? -12.115 -3.807 13.092 1.00 77.00 169 GLY A O 1
ATOM 1391 N N . PRO A 1 170 ? -11.631 -5.705 14.190 1.00 82.19 170 PRO A N 1
ATOM 1392 C CA . PRO A 1 170 ? -10.833 -5.065 15.248 1.00 82.19 170 PRO A CA 1
ATOM 1393 C C . PRO A 1 170 ? -9.544 -4.407 14.729 1.00 82.19 170 PRO A C 1
ATOM 1395 O O . PRO A 1 170 ? -8.907 -3.623 15.432 1.00 82.19 170 PRO A O 1
ATOM 1398 N N . ARG A 1 171 ? -9.144 -4.748 13.502 1.00 90.81 171 ARG A N 1
ATOM 1399 C CA . ARG A 1 171 ? -8.029 -4.161 12.769 1.00 90.81 171 ARG A CA 1
ATOM 1400 C C . ARG A 1 171 ? -8.578 -3.645 11.452 1.00 90.81 171 ARG A C 1
ATOM 1402 O O . ARG A 1 171 ? -9.369 -4.330 10.808 1.00 90.81 171 ARG A O 1
ATOM 1409 N N . VAL A 1 172 ? -8.151 -2.452 11.064 1.00 90.75 172 VAL A N 1
ATOM 1410 C CA . VAL A 1 172 ? -8.552 -1.860 9.795 1.00 90.75 172 VAL A CA 1
ATOM 1411 C C . VAL A 1 172 ? -7.628 -2.393 8.713 1.00 90.75 172 VAL A C 1
ATOM 1413 O O . VAL A 1 172 ? -6.402 -2.284 8.819 1.00 90.75 172 VAL A O 1
ATOM 1416 N N . LEU A 1 173 ? -8.227 -2.949 7.666 1.00 91.50 173 LEU A N 1
ATOM 1417 C CA . LEU A 1 173 ? -7.508 -3.348 6.468 1.00 91.50 173 LEU A CA 1
ATOM 1418 C C . LEU A 1 173 ? -7.393 -2.140 5.535 1.00 91.50 173 LEU A C 1
ATOM 1420 O O . LEU A 1 173 ? -8.386 -1.516 5.161 1.00 91.50 173 LEU A O 1
ATOM 1424 N N . VAL A 1 174 ? -6.153 -1.795 5.205 1.00 91.31 174 VAL A N 1
ATOM 1425 C CA . VAL A 1 174 ? -5.787 -0.640 4.390 1.00 91.31 174 VAL A CA 1
ATOM 1426 C C . VAL A 1 174 ? -5.338 -1.122 3.026 1.00 91.31 174 VAL A C 1
ATOM 1428 O O . VAL A 1 174 ? -4.460 -1.979 2.927 1.00 91.31 174 VAL A O 1
ATOM 1431 N N . TYR A 1 175 ? -5.897 -0.520 1.985 1.00 91.56 175 TYR A N 1
ATOM 1432 C CA . TYR A 1 175 ? -5.429 -0.631 0.614 1.00 91.56 175 TYR A CA 1
ATOM 1433 C C . TYR A 1 175 ? -5.060 0.757 0.126 1.00 91.56 175 TYR A C 1
ATOM 1435 O O . TYR A 1 175 ? -5.881 1.667 0.172 1.00 91.56 175 TYR A O 1
ATOM 1443 N N . LEU A 1 176 ? -3.840 0.932 -0.348 1.00 91.50 176 LEU A N 1
ATOM 1444 C CA . LEU A 1 176 ? -3.338 2.208 -0.819 1.00 91.50 176 LEU A CA 1
ATOM 1445 C C . LEU A 1 176 ? -2.803 2.035 -2.231 1.00 91.50 176 LEU A C 1
ATOM 1447 O O . LEU A 1 176 ? -2.025 1.124 -2.499 1.00 91.50 176 LEU A O 1
ATOM 1451 N N . HIS A 1 177 ? -3.224 2.927 -3.110 1.00 91.81 177 HIS A N 1
ATOM 1452 C CA . HIS A 1 177 ? -2.734 3.082 -4.464 1.00 91.81 177 HIS A CA 1
ATOM 1453 C C . HIS A 1 177 ? -2.052 4.449 -4.561 1.00 91.81 177 HIS A C 1
ATOM 1455 O O . HIS A 1 177 ? -2.652 5.465 -4.220 1.00 91.81 177 HIS A O 1
ATOM 1461 N N . GLY A 1 178 ? -0.787 4.473 -4.970 1.00 91.75 178 GLY A N 1
ATOM 1462 C CA . GLY A 1 178 ? -0.016 5.694 -5.179 1.00 91.75 178 GLY A CA 1
ATOM 1463 C C . GLY A 1 178 ? 0.484 5.775 -6.611 1.00 91.75 178 GLY A C 1
ATOM 1464 O O . GLY A 1 178 ? 0.898 4.764 -7.164 1.00 91.75 178 GLY A O 1
ATOM 1465 N N . TYR A 1 179 ? 0.484 6.966 -7.196 1.00 91.88 179 TYR A N 1
ATOM 1466 C CA . TYR A 1 179 ? 1.020 7.201 -8.537 1.00 91.88 179 TYR A CA 1
ATOM 1467 C C . TYR A 1 179 ? 1.688 8.571 -8.624 1.00 91.88 179 TYR A C 1
ATOM 1469 O O . TYR A 1 179 ? 1.395 9.481 -7.835 1.00 91.88 179 TYR A O 1
ATOM 1477 N N . ARG A 1 180 ? 2.603 8.727 -9.583 1.00 90.50 180 ARG A N 1
ATOM 1478 C CA . ARG A 1 180 ? 3.296 9.991 -9.834 1.00 90.50 180 ARG A CA 1
ATOM 1479 C C . ARG A 1 180 ? 2.953 10.534 -11.218 1.00 90.50 180 ARG A C 1
ATOM 1481 O O . ARG A 1 180 ? 3.072 9.840 -12.221 1.00 90.50 180 ARG A O 1
ATOM 1488 N N . ALA A 1 181 ? 2.526 11.794 -11.260 1.00 82.31 181 ALA A N 1
ATOM 1489 C CA . ALA A 1 181 ? 2.150 12.520 -12.475 1.00 82.31 181 ALA A CA 1
ATOM 1490 C C . ALA A 1 181 ? 2.889 13.863 -12.566 1.00 82.31 181 ALA A C 1
ATOM 1492 O O . ALA A 1 181 ? 3.273 14.414 -11.504 1.00 82.31 181 ALA A O 1
#

Secondary structure (DSSP, 8-state):
---------------SSSHHHHHHHHHHHHHHHHHHHHHHHH-----TTBPTT--S--HHHHHHHTT-PPPS-GGG-EEEEEEEESSSSSEEEEEEEE-HHHHHHHHHTT-TTS----SSS--B-----GGGHHHHHTTTT--TT---EEEEEEEETTEEEEEEEE-SSSSEEEEEEEE--

Foldseek 3Di:
DDDDDDDDDDDDDPDDDPPPPVVVVVVVCVVVVVVVVVVVVVPPPQDPQEDPPADRDDPVVLCVVLVADPQPPPVQKASWHKGFDPVPQGKMKIKIKGAPVSVQVSCCLFDPPSPGDDQPPFDQDQPPDPLCVVVVVVVHSVDRVAGWGWDKGGNDPFKIKIWTWHPPDRIIIIMMMMGGD

Mean predicted aligned error: 14.0 Å

Sequence (181 aa):
MGRFPRDSSRARGTRTRAARRVRRFWLVAITVGPVVFLLAALLKPADPRLYEGSTDRPLGYVLEWFRLKSPPCEAEVEGLRYYFDDAWMDTMYLRFEAPERCVREFLVQFGRSGEGFDWERKRREPLTGSSWWKAREFGWLADPAKEYVLAGGDTSRRTHFEVALDPGGPRVLVYLHGYRA

Organism: Streptoalloteichus hindustanus (NCBI:txid2017)

Solvent-accessible surface area (backbone atoms only — not comparable to full-atom values): 10904 Å² total; per-residue (Å²): 139,85,84,88,88,84,90,85,84,90,82,90,82,94,81,86,76,70,76,70,61,60,64,58,55,57,57,53,54,67,57,48,52,57,53,53,50,52,51,52,67,70,52,63,79,66,58,87,39,54,44,89,92,34,57,93,66,53,68,69,57,53,32,55,75,54,62,43,78,77,57,56,59,63,92,56,54,39,80,58,33,36,37,36,38,82,86,59,55,46,30,34,38,39,35,35,33,26,44,57,70,33,51,51,61,40,47,49,67,27,41,88,74,82,59,68,78,62,80,84,82,47,59,71,60,84,90,79,60,80,89,50,56,67,45,50,77,73,56,46,85,71,53,84,87,61,73,32,45,54,47,66,28,42,63,46,99,44,25,41,37,40,33,41,32,39,71,92,50,91,43,29,40,39,39,37,40,36,36,37,104

Radius of gyration: 32.84 Å; Cα contacts (8 Å, |Δi|>4): 242; chains: 1; bounding box: 95×102×34 Å

Nearest PDB structures (foldseek):
  6hr6-assembly1_A  TM=6.261E-01  e=2.126E+00  Pseudomonas aeruginosa PAO1
  1xa1-assembly1_A  TM=5.686E-01  e=1.674E+00  Staphylococcus aureus
  3q7v-assembly2_B  TM=5.726E-01  e=1.674E+00  Staphylococcus aureus
  1xa7-assembly1_A  TM=4.249E-01  e=2.003E+00  Staphylococcus aureus
  1xa1-assembly4_D  TM=4.092E-01  e=2.544E+00  Staphylococcus aureus

pLDDT: mean 73.92, std 17.62, range [37.5, 94.88]